Protein 4OY3 (pdb70)

Organism: Helicobacter pylori (strain J99 / ATCC 700824) (NCBI:txid85963)

Foldseek 3Di:
DFAEEEEEADPLLCVLLCVVQPFQWDWDDDPNWTWTWGAGPNYIYIYTHQHFFQVSQLVVLLCCCVVVPGQAYEYFFAWAFLDPVQDALAKEKEQKEFAQCADPCVVPDQGRDDPPDDGIFGADPVLRVLLCVLCVVVVHDYHYYYEYAYGDQAAAPVVSVVCCVRPVGGIYGGHDNNSRVSCVVVVHHYMYMYGYQYNSHNCRVVSCVVCRNVRSNSRSVSVVVSVVVD

InterPro domains:
  IPR000845 Nucleoside phosphorylase domain [PF01048] (3-227)
  IPR010049 MTA/SAH nucleosidase [TIGR01704] (3-229)
  IPR035994 Nucleoside phosphorylase superfamily [G3DSA:3.40.50.1580] (1-230)
  IPR035994 Nucleoside phosphorylase superfamily [SSF53167] (3-229)

Radius of gyration: 16.47 Å; Cα contacts (8 Å, |Δi|>4): 554; chains: 1; bounding box: 35×45×46 Å

B-factor: mean 19.02, std 10.89, range [7.45, 90.19]

Nearest PDB structures (foldseek):
  4p54-assembly1_A  TM=1.004E+00  e=1.344E-53  Helicobacter pylori J99
  4ffs-assembly1_A  TM=1.002E+00  e=1.981E-51  Helicobacter pylori J99
  6dyu-assembly1_A  TM=1.001E+00  e=3.306E-51  Helicobacter pylori
  4bmz-assembly1_A  TM=9.976E-01  e=2.405E-50  Helicobacter pylori 26695
  4bmx-assembly1_B  TM=1.001E+00  e=6.698E-50  Helicobacter pylori 26695

Structure (mmCIF, N/CA/C/O backbone):
data_4OY3
#
_entry.id   4OY3
#
_cell.length_a   80.733
_cell.length_b   80.733
_cell.length_c   67.199
_cell.angle_alpha   90.00
_cell.angle_beta   90.00
_cell.angle_gamma   120.00
#
_symmetry.space_group_name_H-M   'P 32 2 1'
#
loop_
_entity.id
_entity.type
_entity.pdbx_description
1 polymer 'Aminodeoxyfutalosine nucleosidase'
2 non-polymer S-ADENOSYL-L-HOMOCYSTEINE
3 non-polymer 'CHLORIDE ION'
4 water water
#
loop_
_atom_site.group_PDB
_atom_site.id
_atom_site.type_symbol
_atom_site.label_atom_id
_atom_site.label_alt_id
_atom_site.label_comp_id
_atom_site.label_asym_id
_atom_site.label_entity_id
_atom_site.label_seq_id
_atom_site.pdbx_PDB_ins_code
_atom_site.Cartn_x
_atom_site.Cartn_y
_atom_site.Cartn_z
_atom_site.occupancy
_atom_site.B_iso_or_equiv
_atom_site.auth_seq_id
_atom_site.auth_comp_id
_atom_site.auth_asym_id
_atom_site.auth_atom_id
_atom_site.pdbx_PDB_model_num
ATOM 1 N N . GLY A 1 2 ? 42.187 54.721 2.491 1.00 38.79 1 GLY A N 1
ATOM 2 C CA . GLY A 1 2 ? 42.097 53.289 2.720 1.00 38.97 1 GLY A CA 1
ATOM 3 C C . GLY A 1 2 ? 42.654 52.890 4.073 1.00 37.87 1 GLY A C 1
ATOM 4 O O . GLY A 1 2 ? 43.035 53.742 4.873 1.00 37.70 1 GLY A O 1
ATOM 5 N N . GLN A 1 3 ? 42.705 51.590 4.335 1.00 38.29 2 GLN A N 1
ATOM 6 C CA . GLN A 1 3 ? 43.186 51.104 5.623 1.00 37.23 2 GLN A CA 1
ATOM 7 C C . GLN A 1 3 ? 44.716 51.163 5.730 1.00 32.57 2 GLN A C 1
ATOM 8 O O . GLN A 1 3 ? 45.417 50.770 4.799 1.00 35.78 2 GLN A O 1
ATOM 14 N N . LYS A 1 4 ? 45.201 51.670 6.869 1.00 25.97 3 LYS A N 1
ATOM 15 C CA . LYS A 1 4 ? 46.623 51.787 7.205 1.00 21.25 3 LYS A CA 1
ATOM 16 C C . LYS A 1 4 ? 47.268 50.440 7.319 1.00 17.45 3 LYS A C 1
ATOM 17 O O . LYS A 1 4 ? 46.740 49.563 7.989 1.00 17.40 3 LYS A O 1
ATOM 23 N N . ILE A 1 5 ? 48.397 50.277 6.646 1.00 15.46 4 ILE A N 1
ATOM 24 C CA . ILE A 1 5 ? 49.051 48.978 6.540 1.00 14.21 4 ILE A CA 1
ATOM 25 C C . ILE A 1 5 ? 50.438 49.037 7.175 1.00 13.10 4 ILE A C 1
ATOM 26 O O . ILE A 1 5 ? 51.243 49.914 6.830 1.00 13.81 4 ILE A O 1
ATOM 31 N N . GLY A 1 6 ? 50.707 48.120 8.102 1.00 12.43 5 GLY A N 1
ATOM 32 C CA . GLY A 1 6 ? 52.048 47.916 8.604 1.00 12.11 5 GLY A CA 1
ATOM 33 C C . GLY A 1 6 ? 52.751 46.865 7.772 1.00 11.23 5 GLY A C 1
ATOM 34 O O . GLY A 1 6 ? 52.169 45.825 7.443 1.00 12.49 5 GLY A O 1
ATOM 35 N N . ILE A 1 7 ? 53.996 47.147 7.424 1.00 10.69 6 ILE A N 1
ATOM 36 C CA . ILE A 1 7 ? 54.820 46.255 6.635 1.00 10.43 6 ILE A CA 1
ATOM 37 C C . ILE A 1 7 ? 56.098 46.018 7.411 1.00 9.91 6 ILE A C 1
ATOM 38 O O . ILE A 1 7 ? 56.825 46.966 7.741 1.00 11.35 6 ILE A O 1
ATOM 43 N N . LEU A 1 8 ? 56.371 44.752 7.691 1.00 9.51 7 LEU A N 1
ATOM 44 C CA A LEU A 1 8 ? 57.502 44.368 8.533 0.64 9.70 7 LEU A CA 1
ATOM 45 C CA B LEU A 1 8 ? 57.479 44.388 8.537 0.36 9.76 7 LEU A CA 1
ATOM 46 C C . LEU A 1 8 ? 58.436 43.424 7.841 1.00 9.51 7 LEU A C 1
ATOM 47 O O . LEU A 1 8 ? 58.000 42.514 7.144 1.00 11.14 7 LEU A O 1
ATOM 56 N N . GLY A 1 9 ? 59.725 43.618 8.079 1.00 9.22 8 GLY A N 1
ATOM 57 C CA . GLY A 1 9 ? 60.729 42.596 7.859 1.00 10.15 8 GLY A CA 1
ATOM 58 C C . GLY A 1 9 ? 61.500 42.415 9.168 1.00 9.18 8 GLY A C 1
ATOM 59 O O . GLY A 1 9 ? 61.261 43.155 10.128 1.00 10.00 8 GLY A O 1
ATOM 60 N N . ALA A 1 10 ? 62.416 41.461 9.212 1.00 9.25 9 ALA A N 1
ATOM 61 C CA . ALA A 1 10 ? 63.239 41.255 10.414 1.00 9.53 9 ALA A CA 1
ATOM 62 C C . ALA A 1 10 ? 64.553 42.021 10.326 1.00 9.04 9 ALA A C 1
ATOM 63 O O . ALA A 1 10 ? 65.050 42.493 11.339 1.00 10.62 9 ALA A O 1
ATOM 65 N N . MET A 1 11 ? 65.145 42.092 9.133 1.00 10.33 10 MET A N 1
ATOM 66 C CA . MET A 1 11 ? 66.475 42.651 8.929 1.00 10.42 10 MET A CA 1
ATOM 67 C C . MET A 1 11 ? 66.386 43.832 7.986 1.00 10.56 10 MET A C 1
ATOM 68 O O . MET A 1 11 ? 65.487 43.878 7.130 1.00 10.94 10 MET A O 1
ATOM 73 N N . ARG A 1 12 ? 67.350 44.735 8.063 1.00 10.78 11 ARG A N 1
ATOM 74 C CA . ARG A 1 12 ? 67.304 45.896 7.175 1.00 12.22 11 ARG A CA 1
ATOM 75 C C . ARG A 1 12 ? 67.227 45.471 5.705 1.00 11.93 11 ARG A C 1
ATOM 76 O O . ARG A 1 12 ? 66.493 46.088 4.907 1.00 12.41 11 ARG A O 1
ATOM 84 N N . GLU A 1 13 ? 67.975 44.427 5.340 1.00 12.17 12 GLU A N 1
ATOM 85 C CA . GLU A 1 13 ? 68.010 43.998 3.941 1.00 13.05 12 GLU A CA 1
ATOM 86 C C . GLU A 1 13 ? 66.641 43.544 3.429 1.00 12.03 12 GLU A C 1
ATOM 87 O O . GLU A 1 13 ? 66.424 43.513 2.216 1.00 13.13 12 GLU A O 1
ATOM 93 N N . GLU A 1 14 ? 65.727 43.166 4.325 1.00 11.17 13 GLU A N 1
ATOM 94 C CA . GLU A 1 14 ? 64.395 42.771 3.906 1.00 11.46 13 GLU A CA 1
ATOM 95 C C . GLU A 1 14 ? 63.497 43.959 3.644 1.00 11.55 13 GLU A C 1
ATOM 96 O O . GLU A 1 14 ? 62.527 43.824 2.874 1.00 12.59 13 GLU A O 1
ATOM 102 N N . ILE A 1 15 ? 63.780 45.131 4.228 1.00 11.55 14 ILE A N 1
ATOM 103 C CA . ILE A 1 15 ? 62.912 46.267 3.978 1.00 11.67 14 ILE A CA 1
ATOM 104 C C . ILE A 1 15 ? 63.498 47.281 3.011 1.00 12.12 14 ILE A C 1
ATOM 105 O O . ILE A 1 15 ? 62.718 48.053 2.432 1.00 13.71 14 ILE A O 1
ATOM 110 N N . THR A 1 16 ? 64.816 47.297 2.797 1.00 13.09 15 THR A N 1
ATOM 111 C CA . THR A 1 16 ? 65.364 48.215 1.791 1.00 14.27 15 THR A CA 1
ATOM 112 C C . THR A 1 16 ? 64.639 48.070 0.428 1.00 14.17 15 THR A C 1
ATOM 113 O O . THR A 1 16 ? 64.212 49.078 -0.140 1.00 14.63 15 THR A O 1
ATOM 117 N N . PRO A 1 17 ? 64.421 46.832 -0.072 1.00 13.38 16 PRO A N 1
ATOM 118 C CA . PRO A 1 17 ? 63.709 46.747 -1.353 1.00 14.49 16 PRO A CA 1
ATOM 119 C C . PRO A 1 17 ? 62.266 47.204 -1.253 1.00 14.14 16 PRO A C 1
ATOM 120 O O . PRO A 1 17 ? 61.728 47.680 -2.246 1.00 16.06 16 PRO A O 1
ATOM 124 N N . ILE A 1 18 ? 61.644 47.041 -0.093 1.00 13.27 17 ILE A N 1
ATOM 125 C CA . ILE A 1 18 ? 60.264 47.506 0.083 1.00 13.98 17 ILE A CA 1
ATOM 126 C C . ILE A 1 18 ? 60.181 49.024 -0.060 1.00 13.60 17 ILE A C 1
ATOM 127 O O . ILE A 1 18 ? 59.338 49.536 -0.797 1.00 14.37 17 ILE A O 1
ATOM 132 N N . LEU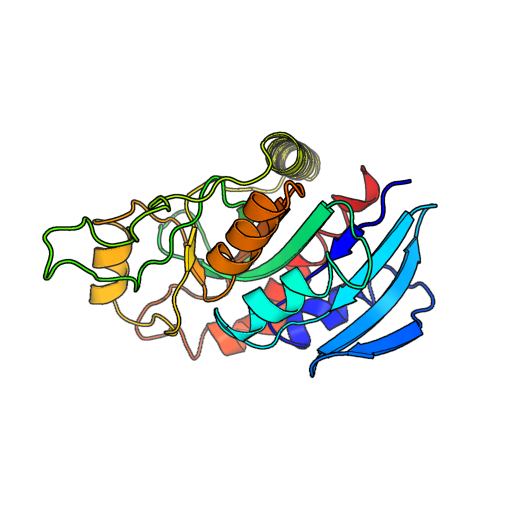 A 1 19 ? 61.062 49.735 0.630 1.00 13.96 18 LEU A N 1
ATOM 133 C CA . LEU A 1 19 ? 61.056 51.178 0.575 1.00 14.34 18 LEU A CA 1
ATOM 134 C C . LEU A 1 19 ? 61.289 51.628 -0.863 1.00 14.80 18 LEU A C 1
ATOM 135 O O . LEU A 1 19 ? 60.639 52.560 -1.360 1.00 16.26 18 LEU A O 1
ATOM 140 N N A GLU A 1 20 ? 62.209 50.959 -1.542 0.62 14.64 19 GLU A N 1
ATOM 141 N N B GLU A 1 20 ? 62.212 50.962 -1.544 0.38 15.21 19 GLU A N 1
ATOM 142 C CA A GLU A 1 20 ? 62.515 51.317 -2.923 0.62 16.25 19 GLU A CA 1
ATOM 143 C CA B GLU A 1 20 ? 62.521 51.320 -2.924 0.38 16.86 19 GLU A CA 1
ATOM 144 C C A GLU A 1 20 ? 61.338 51.048 -3.854 0.62 15.44 19 GLU A C 1
ATOM 145 C C B GLU A 1 20 ? 61.349 51.047 -3.862 0.38 15.91 19 GLU A C 1
ATOM 146 O O A GLU A 1 20 ? 61.010 51.870 -4.713 0.62 17.31 19 GLU A O 1
ATOM 147 O O B GLU A 1 20 ? 61.042 51.862 -4.734 0.38 17.35 19 GLU A O 1
ATOM 158 N N . LEU A 1 21 ? 60.704 49.897 -3.705 1.00 14.52 20 LEU A N 1
ATOM 159 C CA . LEU A 1 21 ? 59.609 49.545 -4.591 1.00 15.24 20 LEU A CA 1
ATOM 160 C C . LEU A 1 21 ? 58.403 50.472 -4.460 1.00 15.59 20 LEU A C 1
ATOM 161 O O . LEU A 1 21 ? 57.771 50.801 -5.462 1.00 17.40 20 LEU A O 1
ATOM 166 N N . PHE A 1 22 ? 58.088 50.903 -3.238 1.00 15.52 21 PHE A N 1
ATOM 167 C CA . PHE A 1 22 ? 56.955 51.796 -3.085 1.00 17.39 21 PHE A CA 1
ATOM 168 C C . PHE A 1 22 ? 57.313 53.176 -3.626 1.00 20.33 21 PHE A C 1
ATOM 169 O O . PHE A 1 22 ? 56.453 53.849 -4.183 1.00 21.97 21 PHE A O 1
ATOM 177 N N . GLY A 1 23 ? 58.571 53.594 -3.457 1.00 21.18 22 GLY A N 1
ATOM 178 C CA . GLY A 1 23 ? 59.097 54.789 -4.095 1.00 24.48 22 GLY A CA 1
ATOM 179 C C . GLY A 1 23 ? 58.563 56.128 -3.632 1.00 25.74 22 GLY A C 1
ATOM 180 O O . GLY A 1 23 ? 58.831 57.156 -4.261 1.00 28.92 22 GLY A O 1
ATOM 181 N N . VAL A 1 24 ? 57.807 56.136 -2.546 1.00 21.89 23 VAL A N 1
ATOM 182 C CA . VAL A 1 24 ? 57.248 57.368 -2.024 1.00 21.64 23 VAL A CA 1
ATOM 183 C C . VAL A 1 24 ? 58.150 57.996 -0.970 1.00 21.89 23 VAL A C 1
ATOM 184 O O . VAL A 1 24 ? 59.128 57.391 -0.523 1.00 22.84 23 VAL A O 1
ATOM 188 N N . ASP A 1 25 ? 57.837 59.223 -0.577 1.00 22.77 24 ASP A N 1
ATOM 189 C CA A ASP A 1 25 ? 58.541 59.874 0.514 0.51 25.01 24 ASP A CA 1
ATOM 190 C CA B ASP A 1 25 ? 58.571 59.847 0.512 0.49 25.17 24 ASP A CA 1
ATOM 191 C C . ASP A 1 25 ? 58.210 59.188 1.828 1.00 23.76 24 ASP A C 1
ATOM 192 O O . ASP A 1 25 ? 57.040 58.968 2.130 1.00 26.20 24 ASP A O 1
ATOM 201 N N . PHE A 1 26 ? 59.230 58.858 2.603 1.00 20.51 25 PHE A N 1
ATOM 202 C CA . PHE A 1 26 ? 59.017 58.284 3.914 1.00 18.16 25 PHE A CA 1
ATOM 203 C C . PHE A 1 26 ? 59.553 59.216 4.994 1.00 18.88 25 PHE A C 1
ATOM 204 O O . PHE A 1 26 ? 60.669 59.742 4.892 1.00 21.32 25 PHE A O 1
ATOM 212 N N . GLU A 1 27 ? 58.747 59.425 6.029 1.00 16.84 26 GLU A N 1
ATOM 213 C CA . GLU A 1 27 ? 59.192 60.069 7.254 1.00 17.80 26 GLU A CA 1
ATOM 214 C C . GLU A 1 27 ? 59.704 59.005 8.227 1.00 16.55 26 GLU A C 1
ATOM 215 O O . GLU A 1 27 ? 59.011 58.028 8.510 1.00 16.47 26 GLU A O 1
ATOM 221 N N . GLU A 1 28 ? 60.911 59.203 8.736 1.00 16.76 27 GLU A N 1
ATOM 222 C CA . GLU A 1 28 ? 61.500 58.265 9.686 1.00 17.43 27 GLU A CA 1
ATOM 223 C C . GLU A 1 28 ? 61.145 58.673 11.105 1.00 17.38 27 GLU A C 1
ATOM 224 O O . GLU A 1 28 ? 61.402 59.811 11.521 1.00 20.00 27 GLU A O 1
ATOM 230 N N . ILE A 1 29 ? 60.551 57.744 11.845 1.00 16.23 28 ILE A N 1
ATOM 231 C CA . ILE A 1 29 ? 60.072 57.985 13.198 1.00 16.04 28 ILE A CA 1
ATOM 232 C C . ILE A 1 29 ? 60.639 56.935 14.143 1.00 15.07 28 ILE A C 1
ATOM 233 O O . ILE A 1 29 ? 60.330 55.759 14.010 1.00 15.86 28 ILE A O 1
ATOM 238 N N . PRO A 1 30 ? 61.494 57.345 15.083 1.00 15.83 29 PRO A N 1
ATOM 239 C CA . PRO A 1 30 ? 62.080 56.375 16.016 1.00 15.37 29 PRO A CA 1
ATOM 240 C C . PRO A 1 30 ? 61.143 56.070 17.169 1.00 15.02 29 PRO A C 1
ATOM 241 O O . PRO A 1 30 ? 60.505 56.970 17.706 1.00 16.92 29 PRO A O 1
ATOM 245 N N . LEU A 1 31 ? 61.067 54.803 17.562 1.00 13.65 30 LEU A N 1
ATOM 246 C CA . LEU A 1 31 ? 60.291 54.420 18.735 1.00 13.80 30 LEU A CA 1
ATOM 247 C C . LEU A 1 31 ? 60.742 53.046 19.197 1.00 12.91 30 LEU A C 1
ATOM 248 O O . LEU A 1 31 ? 60.772 52.113 18.391 1.00 11.60 30 LEU A O 1
ATOM 253 N N . GLY A 1 32 ? 61.084 52.901 20.478 1.00 12.70 31 GLY A N 1
ATOM 254 C CA . GLY A 1 32 ? 61.347 51.586 21.054 1.00 12.54 31 GLY A CA 1
ATOM 255 C C . GLY A 1 32 ? 62.504 50.856 20.429 1.00 12.79 31 GLY A C 1
ATOM 256 O O . GLY A 1 32 ? 62.494 49.622 20.411 1.00 12.84 31 GLY A O 1
ATOM 257 N N . GLY A 1 33 ? 63.495 51.595 19.926 1.00 12.54 32 GLY A N 1
ATOM 258 C CA . GLY A 1 33 ? 64.630 50.943 19.304 1.00 14.06 32 GLY A CA 1
ATOM 259 C C . GLY A 1 33 ? 64.458 50.599 17.840 1.00 11.93 32 GLY A C 1
ATOM 260 O O . GLY A 1 33 ? 65.377 50.021 17.251 1.00 13.21 32 GLY A O 1
ATOM 261 N N . ASN A 1 34 ? 63.307 50.932 17.264 1.00 11.68 33 ASN A N 1
ATOM 262 C CA . ASN A 1 34 ? 63.042 50.723 15.853 1.00 11.36 33 ASN A CA 1
ATOM 263 C C . ASN A 1 34 ? 62.935 52.061 15.143 1.00 11.97 33 ASN A C 1
ATOM 264 O O . ASN A 1 34 ? 62.673 53.092 15.769 1.00 14.05 33 ASN A O 1
ATOM 269 N N . VAL A 1 35 ? 63.080 52.028 13.829 1.00 12.14 34 VAL A N 1
ATOM 270 C CA . VAL A 1 35 ? 62.822 53.191 12.983 1.00 13.41 34 VAL A CA 1
ATOM 271 C C . VAL A 1 35 ? 61.648 52.826 12.067 1.00 12.23 34 VAL A C 1
ATOM 272 O O . VAL A 1 35 ? 61.692 51.837 11.333 1.00 13.35 34 VAL A O 1
ATOM 276 N N . PHE A 1 36 ? 60.575 53.585 12.193 1.00 12.42 35 PHE A N 1
ATOM 277 C CA . PHE A 1 36 ? 59.390 53.386 11.377 1.00 12.83 35 PHE A CA 1
ATOM 278 C C . PHE A 1 36 ? 59.385 54.381 10.222 1.00 13.44 35 PHE A C 1
ATOM 279 O O . PHE A 1 36 ? 59.614 55.575 10.410 1.00 16.06 35 PHE A O 1
ATOM 287 N N . HIS A 1 37 ? 59.104 53.879 9.033 1.00 12.64 36 HIS A N 1
ATOM 288 C CA . HIS A 1 37 ? 59.069 54.691 7.825 1.00 13.70 36 HIS A CA 1
ATOM 289 C C . HIS A 1 37 ? 57.621 54.884 7.441 1.00 13.27 36 HIS A C 1
ATOM 290 O O . HIS A 1 37 ? 56.952 53.920 7.070 1.00 14.32 36 HIS A O 1
ATOM 297 N N . LYS A 1 38 ? 57.151 56.123 7.533 1.00 13.68 37 LYS A N 1
ATOM 298 C CA . LYS A 1 38 ? 55.746 56.431 7.329 1.00 15.65 37 LYS A CA 1
ATOM 299 C C . LYS A 1 38 ? 55.562 57.138 5.993 1.00 15.71 37 LYS A C 1
ATOM 300 O O . LYS A 1 38 ? 56.204 58.161 5.722 1.00 17.02 37 LYS A O 1
ATOM 306 N N . GLY A 1 39 ? 54.691 56.597 5.143 1.00 17.46 38 GLY A N 1
ATOM 307 C CA . GLY A 1 39 ? 54.450 57.189 3.841 1.00 18.94 38 GLY A CA 1
ATOM 308 C C . GLY A 1 39 ? 53.016 56.992 3.425 1.00 19.05 38 GLY A C 1
ATOM 309 O O . GLY A 1 39 ? 52.217 56.358 4.128 1.00 19.38 38 GLY A O 1
ATOM 310 N N . VAL A 1 40 ? 52.704 57.516 2.248 1.00 18.94 39 VAL A N 1
ATOM 311 C CA . VAL A 1 40 ? 51.383 57.375 1.668 1.00 20.43 39 VAL A CA 1
ATOM 312 C C . VAL A 1 40 ? 51.547 56.778 0.286 1.00 20.48 39 VAL A C 1
ATOM 313 O O . VAL A 1 40 ? 52.351 57.247 -0.516 1.00 22.36 39 VAL A O 1
ATOM 317 N N . TYR A 1 41 ? 50.778 55.733 0.023 1.00 19.85 40 TYR A N 1
ATOM 318 C CA . TYR A 1 41 ? 50.853 55.023 -1.232 1.00 21.31 40 TYR A CA 1
ATOM 319 C C . TYR A 1 41 ? 49.459 54.637 -1.688 1.00 23.54 40 TYR A C 1
ATOM 320 O O . TYR A 1 41 ? 48.750 53.940 -0.981 1.00 24.16 40 TYR A O 1
ATOM 329 N N . HIS A 1 42 ? 49.073 55.092 -2.873 1.00 27.33 41 HIS A N 1
ATOM 330 C CA . HIS A 1 42 ? 47.737 54.799 -3.409 1.00 31.76 41 HIS A CA 1
ATOM 331 C C . HIS A 1 42 ? 46.630 54.992 -2.362 1.00 33.97 41 HIS A C 1
ATOM 332 O O . HIS A 1 42 ? 45.826 54.077 -2.134 1.00 34.22 41 HIS A O 1
ATOM 339 N N . ASN A 1 43 ? 46.620 56.149 -1.704 1.00 33.19 42 ASN A N 1
ATOM 340 C CA . ASN A 1 43 ? 45.560 56.491 -0.748 1.00 35.58 42 ASN A CA 1
ATOM 341 C C . ASN A 1 43 ? 45.558 55.635 0.516 1.00 32.68 42 ASN A C 1
ATOM 342 O O . ASN A 1 43 ? 44.570 55.618 1.248 1.00 32.94 42 ASN A O 1
ATOM 347 N N . LYS A 1 44 ? 46.663 54.930 0.761 1.00 26.67 43 LYS A N 1
ATOM 348 C CA . LYS A 1 44 ? 46.865 54.185 1.996 1.00 24.45 43 LYS A CA 1
ATOM 349 C C . LYS A 1 44 ? 48.082 54.709 2.736 1.00 21.27 43 LYS A C 1
ATOM 350 O O . LYS A 1 44 ? 49.099 55.011 2.136 1.00 23.73 43 LYS A O 1
ATOM 356 N N . GLU A 1 45 ? 47.974 54.803 4.048 1.00 19.87 44 GLU A N 1
ATOM 357 C CA . GLU A 1 45 ? 49.148 55.069 4.850 1.00 18.83 44 GLU A CA 1
ATOM 358 C C . GLU A 1 45 ? 49.885 53.755 5.021 1.00 17.70 44 GLU A C 1
ATOM 359 O O . GLU A 1 45 ? 49.261 52.740 5.361 1.00 19.40 44 GLU A O 1
ATOM 365 N N . ILE A 1 46 ? 51.189 53.763 4.762 1.00 15.35 45 ILE A N 1
ATOM 366 C CA . ILE A 1 46 ? 52.008 52.579 4.983 1.00 15.05 45 ILE A CA 1
ATOM 367 C C . ILE A 1 46 ? 53.090 52.900 6.002 1.00 14.35 45 ILE A C 1
ATOM 368 O O . ILE A 1 46 ? 53.691 53.986 5.992 1.00 16.19 45 ILE A O 1
ATOM 373 N N . ILE A 1 47 ? 53.284 51.963 6.924 1.00 12.86 46 ILE A N 1
ATOM 374 C CA . ILE A 1 47 ? 54.291 52.095 7.957 1.00 12.97 46 ILE A CA 1
ATOM 375 C C . ILE A 1 47 ? 55.220 50.904 7.827 1.00 11.92 46 ILE A C 1
ATOM 376 O O . ILE A 1 47 ? 54.776 49.772 8.001 1.00 13.22 46 ILE A O 1
ATOM 381 N N . VAL A 1 48 ? 56.493 51.154 7.501 1.00 11.59 47 VAL A N 1
ATOM 382 C CA . VAL A 1 48 ? 57.460 50.091 7.224 1.00 10.97 47 VAL A CA 1
ATOM 383 C C . VAL A 1 48 ? 58.562 50.079 8.274 1.00 10.85 47 VAL A C 1
ATOM 384 O O . VAL A 1 48 ? 59.087 51.139 8.635 1.00 11.67 47 VAL A O 1
ATOM 388 N N . ALA A 1 49 ? 58.918 48.898 8.785 1.00 10.68 48 ALA A N 1
ATOM 389 C CA . ALA A 1 49 ? 60.062 48.811 9.698 1.00 10.43 48 ALA A CA 1
ATOM 390 C C . ALA A 1 49 ? 60.689 47.441 9.581 1.00 9.46 48 ALA A C 1
ATOM 391 O O . ALA A 1 49 ? 59.997 46.465 9.231 1.00 10.71 48 ALA A O 1
ATOM 393 N N . TYR A 1 50 ? 61.966 47.325 9.956 1.00 9.64 49 TYR A N 1
ATOM 394 C CA . TYR A 1 50 ? 62.511 46.007 10.280 1.00 9.66 49 TYR A CA 1
ATOM 395 C C . TYR A 1 50 ? 62.593 45.893 11.786 1.00 8.75 49 TYR A C 1
ATOM 396 O O . TYR A 1 50 ? 62.927 46.842 12.487 1.00 10.51 49 TYR A O 1
ATOM 405 N N . SER A 1 51 ? 62.241 44.723 12.312 1.00 9.17 50 SER A N 1
ATOM 406 C CA . SER A 1 51 ? 62.133 44.576 13.757 1.00 9.25 50 SER A CA 1
ATOM 407 C C . SER A 1 51 ? 63.450 44.340 14.485 1.00 9.13 50 SER A C 1
ATOM 408 O O . SER A 1 51 ? 63.533 44.620 15.689 1.00 10.24 50 SER A O 1
ATOM 411 N N . LYS A 1 52 ? 64.426 43.796 13.752 1.00 9.10 51 LYS A N 1
ATOM 412 C CA . LYS A 1 52 ? 65.603 43.072 14.257 1.00 9.13 51 LYS A CA 1
ATOM 413 C C . LYS A 1 52 ? 65.169 41.621 14.532 1.00 9.21 51 LYS A C 1
ATOM 414 O O . LYS A 1 52 ? 63.982 41.291 14.599 1.00 8.84 51 LYS A O 1
ATOM 420 N N . ILE A 1 53 ? 66.136 40.725 14.615 1.00 9.21 52 ILE A N 1
ATOM 421 C CA . ILE A 1 53 ? 65.889 39.300 14.508 1.00 8.75 52 ILE A CA 1
ATOM 422 C C . ILE A 1 53 ? 65.275 38.707 15.775 1.00 8.15 52 ILE A C 1
ATOM 423 O O . ILE A 1 53 ? 65.641 39.085 16.904 1.00 8.45 52 ILE A O 1
ATOM 428 N N . GLY A 1 54 ? 64.376 37.752 15.584 1.00 8.62 53 GLY A N 1
ATOM 429 C CA . GLY A 1 54 ? 63.924 36.921 16.673 1.00 8.57 53 GLY A CA 1
ATOM 430 C C . GLY A 1 54 ? 62.619 37.325 17.305 1.00 8.06 53 GLY A C 1
ATOM 431 O O . GLY A 1 54 ? 61.978 38.323 16.920 1.00 8.74 53 GLY A O 1
ATOM 432 N N . LYS A 1 55 ? 62.186 36.521 18.275 1.00 8.06 54 LYS A N 1
ATOM 433 C CA A LYS A 1 55 ? 60.819 36.617 18.770 0.77 7.45 54 LYS A CA 1
ATOM 434 C CA B LYS A 1 55 ? 60.800 36.673 18.673 0.23 8.78 54 LYS A CA 1
ATOM 435 C C . LYS A 1 55 ? 60.568 37.861 19.598 1.00 7.74 54 LYS A C 1
ATOM 436 O O . LYS A 1 55 ? 59.512 38.480 19.489 1.00 8.37 54 LYS A O 1
ATOM 447 N N . VAL A 1 56 ? 61.494 38.207 20.495 1.00 8.00 55 VAL A N 1
ATOM 448 C CA . VAL A 1 56 ? 61.264 39.386 21.352 1.00 7.89 55 V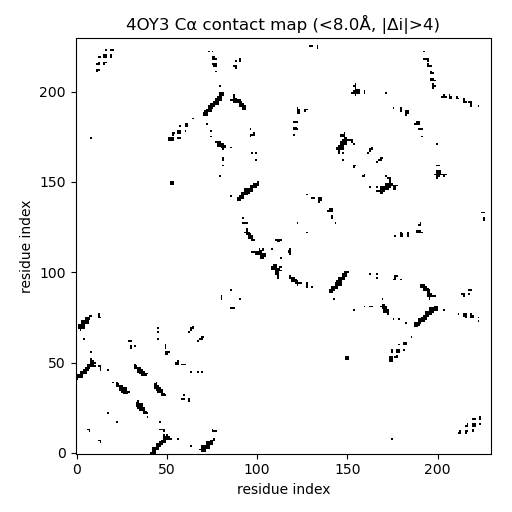AL A CA 1
ATOM 449 C C . VAL A 1 56 ? 61.262 40.666 20.491 1.00 7.89 55 VAL A C 1
ATOM 450 O O . VAL A 1 56 ? 60.357 41.488 20.604 1.00 8.44 55 VAL A O 1
ATOM 454 N N . HIS A 1 57 ? 62.263 40.808 19.626 1.00 7.83 56 HIS A N 1
ATOM 455 C CA . HIS A 1 57 ? 62.316 41.984 18.755 1.00 7.85 56 HIS A CA 1
ATOM 456 C C . HIS A 1 57 ? 61.006 42.109 17.961 1.00 7.84 56 HIS A C 1
ATOM 457 O O . HIS A 1 57 ? 60.428 43.194 17.900 1.00 8.14 56 HIS A O 1
ATOM 464 N N . SER A 1 58 ? 60.592 41.022 17.303 1.00 7.87 57 SER A N 1
ATOM 465 C CA . SER A 1 58 ? 59.439 41.147 16.405 1.00 8.02 57 SER A CA 1
ATOM 466 C C . SER A 1 58 ? 58.121 41.325 17.178 1.00 7.87 57 SER A C 1
ATOM 467 O O . SER A 1 58 ? 57.233 42.016 16.700 1.00 8.31 57 SER A O 1
ATOM 470 N N . THR A 1 59 ? 58.024 40.749 18.381 1.00 7.69 58 THR A N 1
ATOM 471 C CA . THR A 1 59 ? 56.844 40.984 19.196 1.00 7.85 58 THR A CA 1
ATOM 472 C C . THR A 1 59 ? 56.743 42.475 19.553 1.00 7.85 58 THR A C 1
ATOM 473 O O . THR A 1 59 ? 55.663 43.083 19.471 1.00 8.48 58 THR A O 1
ATOM 477 N N . LEU A 1 60 ? 57.870 43.045 20.007 1.00 8.27 59 LEU A N 1
ATOM 478 C CA . LEU A 1 60 ? 57.897 44.446 20.387 1.00 8.67 59 LEU A CA 1
ATOM 479 C C . LEU A 1 60 ? 57.463 45.318 19.204 1.00 8.23 59 LEU A C 1
ATOM 480 O O . LEU A 1 60 ? 56.572 46.155 19.319 1.00 9.60 59 LEU A O 1
ATOM 485 N N . THR A 1 61 ? 58.103 45.113 18.048 1.00 8.79 60 THR A N 1
ATOM 486 C CA . THR A 1 61 ? 57.839 46.007 16.925 1.00 9.22 60 THR A CA 1
ATOM 487 C C . THR A 1 61 ? 56.395 45.906 16.451 1.00 8.86 60 THR A C 1
ATOM 488 O O . THR A 1 61 ? 55.782 46.909 16.071 1.00 9.82 60 THR A O 1
ATOM 492 N N . THR A 1 62 ? 55.856 44.681 16.435 1.00 8.66 61 THR A N 1
ATOM 493 C CA . THR A 1 62 ? 54.478 44.504 15.976 1.00 8.96 61 THR A CA 1
ATOM 494 C C . THR A 1 62 ? 53.521 45.203 16.922 1.00 8.61 61 THR A C 1
ATOM 495 O O . THR A 1 62 ? 52.551 45.858 16.499 1.00 10.16 61 THR A O 1
ATOM 499 N N . THR A 1 63 ? 53.775 45.064 18.215 1.00 8.67 62 THR A N 1
ATOM 500 C CA . THR A 1 63 ? 52.949 45.713 19.238 1.00 9.80 62 THR A CA 1
ATOM 501 C C . THR A 1 63 ? 53.022 47.242 19.065 1.00 9.59 62 THR A C 1
ATOM 502 O O . THR A 1 63 ? 52.000 47.929 19.136 1.00 10.61 62 THR A O 1
ATOM 506 N N . SER A 1 64 ? 54.225 47.776 18.836 1.00 10.63 63 SER A N 1
ATOM 507 C CA . SER A 1 64 ? 54.355 49.210 18.552 1.00 11.51 63 SER A CA 1
ATOM 508 C C . SER A 1 64 ? 53.577 49.637 17.318 1.00 11.53 63 SER A C 1
ATOM 509 O O . SER A 1 64 ? 52.918 50.684 17.317 1.00 12.58 63 SER A O 1
ATOM 512 N N . MET A 1 65 ? 53.664 48.861 16.242 1.00 11.49 64 MET A N 1
ATOM 513 C CA A MET A 1 65 ? 52.915 49.209 15.031 0.70 12.02 64 MET A CA 1
ATOM 514 C CA B MET A 1 65 ? 52.930 49.146 15.026 0.30 13.95 64 MET A CA 1
ATOM 515 C C . MET A 1 65 ? 51.444 49.352 15.324 1.00 12.85 64 MET A C 1
ATOM 516 O O . MET A 1 65 ? 50.781 50.282 14.824 1.00 14.55 64 MET A O 1
ATOM 525 N N . ILE A 1 66 ? 50.908 48.427 16.094 1.00 11.62 65 ILE A N 1
ATOM 526 C CA . ILE A 1 66 ? 49.485 48.423 16.383 1.00 12.27 65 ILE A CA 1
ATOM 527 C C . ILE A 1 66 ? 49.131 49.534 17.379 1.00 12.73 65 ILE A C 1
ATOM 528 O O . ILE A 1 66 ? 48.208 50.321 17.118 1.00 15.15 65 ILE A O 1
ATOM 533 N N . LEU A 1 67 ? 49.844 49.620 18.498 1.00 12.32 66 LEU A N 1
ATOM 534 C CA . LEU A 1 67 ? 49.450 50.576 19.539 1.00 12.72 66 LEU A CA 1
ATOM 535 C C . LEU A 1 67 ? 49.852 52.001 19.241 1.00 14.12 66 LEU A C 1
ATOM 536 O O . LEU A 1 67 ? 49.093 52.925 19.538 1.00 17.78 66 LEU A O 1
ATOM 541 N N . ALA A 1 68 ? 51.035 52.200 18.668 1.00 13.72 67 ALA A N 1
ATOM 542 C CA . ALA A 1 68 ? 51.520 53.561 18.471 1.00 15.05 67 ALA A CA 1
ATOM 543 C C . ALA A 1 68 ? 51.159 54.114 17.103 1.00 15.50 67 ALA A C 1
ATOM 544 O O . ALA A 1 68 ? 50.967 55.311 16.971 1.00 18.98 67 ALA A O 1
ATOM 546 N N . PHE A 1 69 ? 51.022 53.264 16.093 1.00 15.64 68 PHE A N 1
ATOM 547 C CA . PHE A 1 69 ? 50.765 53.756 14.746 1.00 16.90 68 PHE A CA 1
ATOM 548 C C . PHE A 1 69 ? 49.359 53.405 14.260 1.00 16.92 68 PHE A C 1
ATOM 549 O O . PHE A 1 69 ? 48.919 53.913 13.244 1.00 19.95 68 PHE A O 1
ATOM 557 N N . GLY A 1 70 ? 48.626 52.574 14.989 1.00 16.15 69 GLY A N 1
ATOM 558 C CA . GLY A 1 70 ? 47.257 52.256 14.625 1.00 17.45 69 GLY A CA 1
ATOM 559 C C . GLY A 1 70 ? 47.104 51.503 13.308 1.00 16.27 69 GLY A C 1
ATOM 560 O O . GLY A 1 70 ? 46.080 51.659 12.620 1.00 16.46 69 GLY A O 1
ATOM 561 N N . VAL A 1 71 ? 48.062 50.649 12.959 1.00 15.05 70 VAL A N 1
ATOM 562 C CA . VAL A 1 71 ? 47.891 49.920 11.704 1.00 15.03 70 VAL A CA 1
ATOM 563 C C . VAL A 1 71 ? 46.700 48.980 11.777 1.00 15.46 70 VAL A C 1
ATOM 564 O O . VAL A 1 71 ? 46.353 48.462 12.836 1.00 16.22 70 VAL A O 1
ATOM 568 N N . GLN A 1 72 ? 46.075 48.772 10.624 1.00 15.28 71 GLN A N 1
ATOM 569 C CA . GLN A 1 72 ? 44.862 47.984 10.518 1.00 16.03 71 GLN A CA 1
ATOM 570 C C . GLN A 1 72 ? 45.077 46.597 9.932 1.00 14.46 71 GLN A C 1
ATOM 571 O O . GLN A 1 72 ? 44.185 45.756 9.951 1.00 16.26 71 GLN A O 1
ATOM 577 N N . LYS A 1 73 ? 46.269 46.370 9.399 1.00 13.17 72 LYS A N 1
ATOM 578 C CA . LYS A 1 73 ? 46.686 45.046 8.951 1.00 13.67 72 LYS A CA 1
ATOM 579 C C . LYS A 1 73 ? 48.204 45.045 8.975 1.00 11.62 72 LYS A C 1
ATOM 580 O O . LYS A 1 73 ? 48.803 46.111 8.903 1.00 12.62 72 LYS A O 1
ATOM 586 N N . VAL A 1 74 ? 48.798 43.862 9.086 1.00 11.49 73 VAL A N 1
ATOM 587 C CA . VAL A 1 74 ? 50.240 43.723 9.088 1.00 11.11 73 VAL A CA 1
ATOM 588 C C . VAL A 1 74 ? 50.616 42.681 8.055 1.00 10.59 73 VAL A C 1
ATOM 589 O O . VAL A 1 74 ? 50.106 41.544 8.070 1.00 11.79 73 VAL A O 1
ATOM 593 N N . LEU A 1 75 ? 51.526 43.062 7.162 1.00 10.37 74 LEU A N 1
ATOM 594 C CA . LEU A 1 75 ? 52.102 42.162 6.164 1.00 9.75 74 LEU A CA 1
ATOM 595 C C . LEU A 1 75 ? 53.580 42.014 6.486 1.00 9.54 74 LEU A C 1
ATOM 596 O O . LEU A 1 75 ? 54.290 43.014 6.575 1.00 11.27 74 LEU A 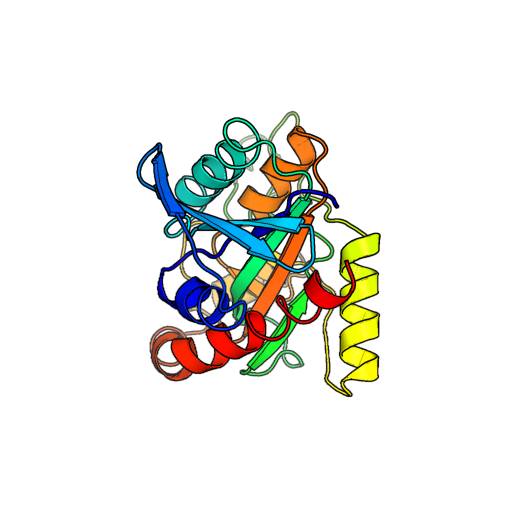O 1
ATOM 601 N N . PHE A 1 76 ? 54.045 40.786 6.666 1.00 9.53 75 PHE A N 1
ATOM 602 C CA . PHE A 1 76 ? 55.443 40.513 6.933 1.00 9.31 75 PHE A CA 1
ATOM 603 C C . PHE A 1 76 ? 56.090 39.953 5.678 1.00 9.88 75 PHE A C 1
ATOM 604 O O . PHE A 1 76 ? 55.491 39.090 5.008 1.00 11.98 75 PHE A O 1
ATO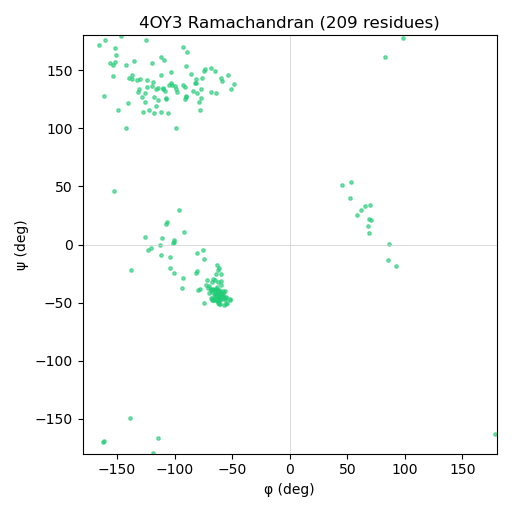M 612 N N . SER A 1 77 ? 57.297 40.413 5.358 1.00 10.20 76 SER A N 1
ATOM 613 C CA . SER A 1 77 ? 58.076 39.954 4.213 1.00 11.30 76 SER A CA 1
ATOM 614 C C . SER A 1 77 ? 59.478 39.622 4.642 1.00 10.32 76 SER A C 1
ATOM 615 O O . SER A 1 77 ? 60.132 40.460 5.274 1.00 12.03 76 SER A O 1
ATOM 618 N N . GLY A 1 78 ? 60.009 38.474 4.220 1.00 11.18 77 GLY A N 1
ATOM 619 C CA . GLY A 1 78 ? 61.397 38.170 4.521 1.00 11.22 77 GLY A CA 1
ATOM 620 C C . GLY A 1 78 ? 61.818 36.818 4.010 1.00 9.93 77 GLY A C 1
ATOM 621 O O . GLY A 1 78 ? 61.142 36.220 3.168 1.00 12.02 77 GLY A O 1
ATOM 622 N N . VAL A 1 79 ? 62.940 36.317 4.526 1.00 9.90 78 VAL A N 1
ATOM 623 C CA . VAL A 1 79 ? 63.541 35.084 4.032 1.00 10.31 78 VAL A CA 1
ATOM 624 C C . VAL A 1 79 ? 63.386 33.946 5.045 1.00 9.68 78 VAL A C 1
ATOM 625 O O . VAL A 1 79 ? 63.182 34.173 6.232 1.00 10.49 78 VAL A O 1
ATOM 629 N N . ALA A 1 80 ? 63.480 32.721 4.573 1.00 10.63 79 ALA A N 1
ATOM 630 C CA . ALA A 1 80 ? 63.257 31.580 5.444 1.00 10.03 79 ALA A CA 1
ATOM 631 C C . ALA A 1 80 ? 64.053 30.374 4.948 1.00 10.41 79 ALA A C 1
ATOM 632 O O . ALA A 1 80 ? 64.567 30.362 3.815 1.00 11.19 79 ALA A O 1
ATOM 634 N N . GLY A 1 81 ? 64.096 29.347 5.787 1.00 9.92 80 GLY A N 1
ATOM 635 C CA . GLY A 1 81 ? 64.698 28.069 5.436 1.00 10.56 80 GLY A CA 1
ATOM 636 C C . GLY A 1 81 ? 63.630 27.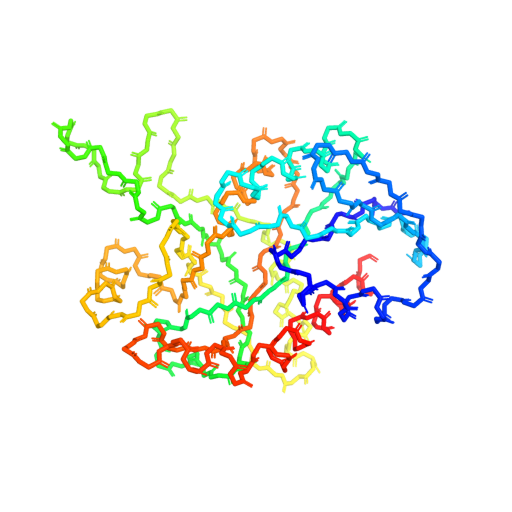070 5.049 1.00 10.57 80 GLY A C 1
ATOM 637 O O . GLY A 1 81 ? 62.599 26.943 5.721 1.00 11.68 80 GLY A O 1
ATOM 638 N N . SER A 1 82 ? 63.872 26.323 3.973 1.00 11.10 81 SER A N 1
ATOM 639 C CA . SER A 1 82 ? 62.945 25.315 3.526 1.00 12.02 81 SER A CA 1
ATOM 640 C C . SER A 1 82 ? 63.070 24.019 4.301 1.00 11.71 81 SER A C 1
ATOM 641 O O . SER A 1 82 ? 64.183 23.552 4.558 1.00 13.71 81 SER A O 1
ATOM 644 N N . LEU A 1 83 ? 61.924 23.418 4.620 1.00 12.17 82 LEU A N 1
ATOM 645 C CA . LEU A 1 83 ? 61.845 22.112 5.252 1.00 13.02 82 LEU A CA 1
ATOM 646 C C . LEU A 1 83 ? 61.249 21.045 4.338 1.00 14.49 82 LEU A C 1
ATOM 647 O O . LEU A 1 83 ? 61.087 19.909 4.778 1.00 15.81 82 LEU A O 1
ATOM 652 N N . VAL A 1 84 ? 60.878 21.404 3.106 1.00 15.11 83 VAL A N 1
ATOM 653 C CA . VAL A 1 84 ? 60.196 20.468 2.217 1.00 16.21 83 VAL A CA 1
ATOM 654 C C . VAL A 1 84 ? 60.775 20.586 0.814 1.00 15.67 83 VAL A C 1
ATOM 655 O O . VAL A 1 84 ? 61.100 21.679 0.347 1.00 16.84 83 VAL A O 1
ATOM 659 N N . LYS A 1 85 ? 60.891 19.450 0.133 1.00 18.80 84 LYS A N 1
ATOM 660 C CA . LYS A 1 85 ? 61.620 19.396 -1.121 1.00 19.99 84 LYS A CA 1
ATOM 661 C C . LYS A 1 85 ? 61.049 20.329 -2.195 1.00 19.92 84 LYS A C 1
ATOM 662 O O . LYS A 1 85 ? 61.786 20.837 -3.040 1.00 20.87 84 LYS A O 1
ATOM 668 N N . ASP A 1 86 ? 59.739 20.548 -2.157 1.00 19.00 85 ASP A N 1
ATOM 669 C CA . ASP A 1 86 ? 59.072 21.327 -3.198 1.00 21.43 85 ASP A CA 1
ATOM 670 C C . ASP A 1 86 ? 59.219 22.834 -2.987 1.00 20.12 85 ASP A C 1
ATOM 671 O O . ASP A 1 86 ? 58.806 23.612 -3.851 1.00 22.39 85 ASP A O 1
ATOM 676 N N . LEU A 1 87 ? 59.782 23.250 -1.851 1.00 16.93 86 LEU A N 1
ATOM 677 C CA . LEU A 1 87 ? 60.111 24.665 -1.646 1.00 15.17 86 LEU A CA 1
ATOM 678 C C . LEU A 1 87 ? 61.588 24.850 -1.946 1.00 15.00 86 LEU A C 1
ATOM 679 O O . LEU A 1 87 ? 62.453 24.509 -1.129 1.00 15.47 86 LEU A O 1
ATOM 684 N N . LYS A 1 88 ? 61.859 25.351 -3.145 1.00 14.58 87 LYS A N 1
ATOM 685 C CA . LYS A 1 88 ? 63.214 25.566 -3.637 1.00 16.57 87 LYS A CA 1
ATOM 686 C C . LYS A 1 88 ? 63.714 26.946 -3.253 1.00 14.27 87 LYS A C 1
ATOM 687 O O . LYS A 1 88 ? 62.924 27.821 -2.936 1.00 13.79 87 LYS A O 1
ATOM 693 N N . ILE A 1 89 ? 65.021 27.175 -3.374 1.00 15.06 88 ILE A N 1
ATOM 694 C CA . ILE A 1 89 ? 65.554 28.523 -3.205 1.00 15.15 88 ILE A CA 1
ATOM 695 C C . ILE A 1 89 ? 64.764 29.480 -4.096 1.00 14.00 88 ILE A C 1
ATOM 696 O O . ILE A 1 89 ? 64.537 29.180 -5.270 1.00 15.33 88 ILE A O 1
ATOM 701 N N . ASN A 1 90 ? 64.373 30.621 -3.526 1.00 13.20 89 ASN A N 1
ATOM 702 C CA . ASN A 1 90 ? 63.648 31.724 -4.185 1.00 14.26 89 ASN A CA 1
ATOM 703 C C . ASN A 1 90 ? 62.139 31.509 -4.200 1.00 13.73 89 ASN A C 1
ATOM 704 O O . ASN A 1 90 ? 61.397 32.441 -4.475 1.00 16.22 89 ASN A O 1
ATOM 709 N N . ASP A 1 91 ? 61.676 30.302 -3.892 1.00 13.03 90 ASP A N 1
ATOM 710 C CA . ASP A 1 91 ? 60.240 30.072 -3.864 1.00 12.95 90 ASP A CA 1
ATOM 711 C C . ASP A 1 91 ? 59.580 30.823 -2.713 1.00 11.90 90 ASP A C 1
ATOM 712 O O . ASP A 1 91 ? 60.174 31.021 -1.635 1.00 12.56 90 ASP A O 1
ATOM 717 N N . LEU A 1 92 ? 58.315 31.165 -2.917 1.00 11.52 91 LEU A N 1
ATOM 718 C CA . LEU A 1 92 ? 57.513 31.867 -1.928 1.00 11.81 91 LEU A CA 1
ATOM 719 C C . LEU A 1 92 ? 56.532 30.944 -1.198 1.00 11.52 91 LEU A C 1
ATOM 720 O O . LEU A 1 92 ? 55.990 29.975 -1.766 1.00 11.83 91 LEU A O 1
ATOM 725 N N . LEU A 1 93 ? 56.268 31.271 0.060 1.00 11.28 92 LEU A N 1
ATOM 726 C CA . LEU A 1 93 ? 55.141 30.662 0.744 1.00 12.56 92 LEU A CA 1
ATOM 727 C C . LEU A 1 93 ? 54.467 31.694 1.637 1.00 10.65 92 LEU A C 1
ATOM 728 O O . LEU A 1 93 ? 55.077 32.683 2.051 1.00 11.51 92 LEU A O 1
ATOM 733 N N . VAL A 1 94 ? 53.184 31.461 1.883 1.00 10.87 93 VAL A N 1
ATOM 734 C CA . VAL A 1 94 ? 52.489 32.165 2.948 1.00 11.72 93 VAL A CA 1
ATOM 735 C C . VAL A 1 94 ? 52.143 31.175 4.052 1.00 11.26 93 VAL A C 1
ATOM 736 O O . VAL A 1 94 ? 51.868 30.003 3.788 1.00 12.54 93 VAL A O 1
ATOM 740 N N . ALA A 1 95 ? 52.173 31.656 5.282 1.00 11.63 94 ALA A N 1
ATOM 741 C CA . ALA A 1 95 ? 51.896 30.814 6.424 1.00 12.59 94 ALA A CA 1
ATOM 742 C C . ALA A 1 95 ? 50.410 30.725 6.673 1.00 13.11 94 ALA A C 1
ATOM 743 O O . ALA A 1 95 ? 49.763 31.711 7.020 1.00 17.20 94 ALA A O 1
ATOM 745 N N A THR A 1 96 ? 49.870 29.530 6.554 0.56 12.55 95 THR A N 1
ATOM 746 N N B THR A 1 96 ? 49.861 29.528 6.546 0.44 12.99 95 THR A N 1
ATOM 747 C CA A THR A 1 96 ? 48.490 29.288 6.949 0.56 14.91 95 THR A CA 1
ATOM 748 C CA B THR A 1 96 ? 48.478 29.295 6.953 0.44 15.16 95 THR A CA 1
ATOM 749 C C A THR A 1 96 ? 48.362 29.293 8.470 0.56 12.11 95 THR A C 1
ATOM 750 C C B THR A 1 96 ? 48.378 29.330 8.476 0.44 12.36 95 THR A C 1
ATOM 751 O O A THR A 1 96 ? 47.384 29.776 9.034 0.56 13.61 95 THR A O 1
ATOM 752 O O B THR A 1 96 ? 47.440 29.882 9.046 0.44 13.87 95 THR A O 1
ATOM 759 N N . GLN A 1 97 ? 49.345 28.706 9.126 1.00 10.54 96 GLN A N 1
ATOM 760 C CA . GLN A 1 97 ? 49.429 28.679 10.576 1.00 10.19 96 GLN A CA 1
ATOM 761 C C . GLN A 1 97 ? 50.882 28.781 10.935 1.00 9.28 96 GLN A C 1
ATOM 762 O O . GLN A 1 97 ? 51.747 28.410 10.121 1.00 10.53 96 GLN A O 1
ATOM 768 N N . LEU A 1 98 ? 51.160 29.267 12.143 1.00 9.47 97 LEU A N 1
ATOM 769 C CA .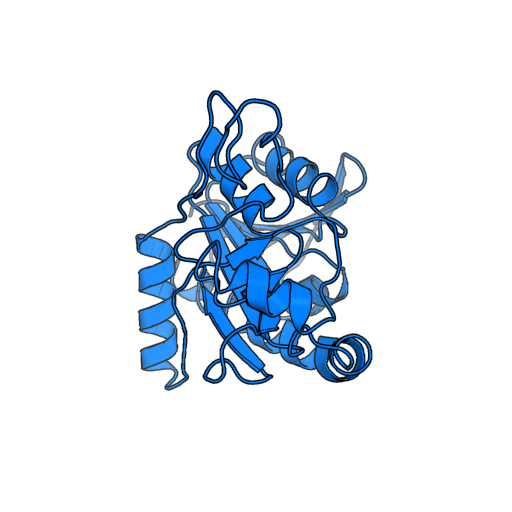 LEU A 1 98 ? 52.510 29.349 12.644 1.00 9.92 97 LEU 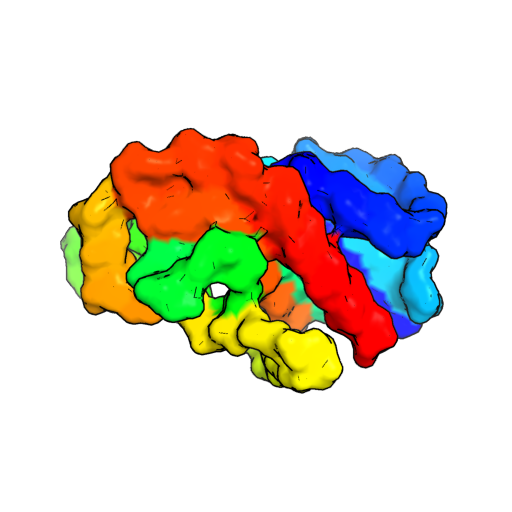A CA 1
ATOM 770 C C . LEU A 1 98 ? 52.598 28.736 14.028 1.00 9.35 97 LEU A C 1
ATOM 771 O O . LEU A 1 98 ? 51.603 28.669 14.749 1.00 11.09 97 LEU A O 1
ATOM 776 N N A VAL A 1 99 ? 53.784 28.272 14.391 0.74 9.27 98 VAL A N 1
ATOM 777 N N B VAL A 1 99 ? 53.790 28.246 14.370 0.26 9.12 98 VAL A N 1
ATOM 778 C CA A VAL A 1 99 ? 54.013 27.697 15.713 0.74 8.76 98 VAL A CA 1
ATOM 779 C CA B VAL A 1 99 ? 54.101 27.695 15.697 0.26 9.05 98 VAL A CA 1
ATOM 780 C C A VAL A 1 99 ? 55.350 28.210 16.233 0.74 8.19 98 VAL A C 1
ATOM 781 C C B VAL A 1 99 ? 55.375 28.292 16.236 0.26 9.01 98 VAL A C 1
ATOM 782 O O A VAL A 1 99 ? 56.273 28.451 15.425 0.74 8.57 98 VAL A O 1
ATOM 783 O O B VAL A 1 99 ? 56.273 28.668 15.472 0.26 10.63 98 VAL A O 1
ATOM 790 N N . GLN A 1 100 ? 55.465 28.339 17.558 1.00 8.49 99 GLN A N 1
ATOM 791 C CA . GLN A 1 100 ? 56.743 28.622 18.213 1.00 8.80 99 GLN A CA 1
ATOM 792 C C . GLN A 1 100 ? 57.409 27.285 18.523 1.00 9.10 99 GLN A C 1
ATOM 793 O O . GLN A 1 100 ? 57.056 26.607 19.502 1.00 9.75 99 GLN A O 1
ATOM 799 N N . HIS A 1 101 ? 58.340 26.866 17.658 1.00 8.63 100 HIS A N 1
ATOM 800 C CA . HIS A 1 101 ? 58.823 25.494 17.708 1.00 9.58 100 HIS A CA 1
ATOM 801 C C . HIS A 1 101 ? 59.761 25.207 18.855 1.00 9.97 100 HIS A C 1
ATOM 802 O O . HIS A 1 101 ? 60.034 24.027 19.118 1.00 10.55 100 HIS A O 1
ATOM 809 N N . ASP A 1 102 ? 60.250 26.245 19.524 1.00 9.11 101 ASP A N 1
ATOM 810 C CA . ASP A 1 102 ? 61.193 26.080 20.616 1.00 9.84 101 ASP A CA 1
ATOM 811 C C . ASP A 1 102 ? 60.544 26.175 21.999 1.00 9.18 101 ASP A C 1
ATOM 812 O O . ASP A 1 102 ? 61.232 26.094 23.026 1.00 10.61 101 ASP A O 1
ATOM 817 N N . VAL A 1 103 ? 59.224 26.303 22.043 1.00 9.01 102 VAL A N 1
ATOM 818 C CA . VAL A 1 103 ? 58.513 26.353 23.312 1.00 9.20 102 VAL A CA 1
ATOM 819 C C . VAL A 1 103 ? 58.407 24.936 23.876 1.00 9.90 102 VAL A C 1
ATOM 820 O O . VAL A 1 103 ? 57.931 24.017 23.183 1.00 10.30 102 VAL A O 1
ATOM 824 N N . ASP A 1 104 ? 58.848 24.740 25.119 1.00 10.00 103 ASP A N 1
ATOM 825 C CA . ASP A 1 104 ? 58.876 23.411 25.729 1.00 11.23 103 ASP A CA 1
ATOM 826 C C . ASP A 1 104 ? 58.497 23.474 27.197 1.00 10.00 103 ASP A C 1
ATOM 827 O O . ASP A 1 104 ? 59.341 23.772 28.043 1.00 11.50 103 ASP A O 1
ATOM 832 N N . LEU A 1 105 ? 57.241 23.122 27.472 1.00 10.28 104 LEU A N 1
ATOM 833 C CA A LEU A 1 105 ? 56.768 22.946 28.840 0.44 10.91 104 LEU A CA 1
ATOM 834 C CA B LEU A 1 105 ? 56.746 22.936 28.833 0.56 11.18 104 LEU A CA 1
ATOM 835 C C . LEU A 1 105 ? 56.399 21.465 29.060 1.00 11.50 104 LEU A C 1
ATOM 836 O O . LEU A 1 105 ? 55.468 21.129 29.820 1.00 12.35 104 LEU A O 1
ATOM 845 N N . SER A 1 106 ? 57.155 20.587 28.401 1.00 11.70 105 SER A N 1
ATOM 846 C CA . SER A 1 106 ? 56.929 19.161 28.513 1.00 12.81 105 SER A CA 1
ATOM 847 C C . SER A 1 106 ? 57.108 18.659 29.950 1.00 13.25 105 SER A C 1
ATOM 848 O O . SER A 1 106 ? 56.570 17.607 30.286 1.00 13.48 105 SER A O 1
ATOM 851 N N . ALA A 1 107 ? 57.811 19.394 30.809 1.00 12.55 106 ALA A N 1
ATOM 852 C CA . ALA A 1 107 ? 57.947 18.990 32.213 1.00 13.19 106 ALA A CA 1
ATOM 853 C C . ALA A 1 107 ? 56.603 18.891 32.905 1.00 12.93 106 ALA A C 1
ATOM 854 O O . ALA A 1 107 ? 56.476 18.136 33.881 1.00 15.23 106 ALA A O 1
ATOM 856 N N . PHE A 1 108 ? 55.610 19.634 32.418 1.00 12.06 107 PHE A N 1
ATOM 857 C CA . PHE A 1 108 ? 54.249 19.615 32.951 1.00 12.57 107 PHE A CA 1
ATOM 858 C C . PHE A 1 108 ? 53.296 18.877 32.011 1.00 13.35 107 PHE A C 1
ATOM 859 O O . PHE A 1 108 ? 52.072 19.047 32.068 1.00 15.39 107 PHE A O 1
ATOM 867 N N . ASP A 1 109 ? 53.864 18.068 31.127 1.00 13.55 108 ASP A N 1
ATOM 868 C CA . ASP A 1 109 ? 53.076 17.237 30.193 1.00 14.66 108 ASP A CA 1
ATOM 869 C C . ASP A 1 109 ? 52.343 18.057 29.149 1.00 13.16 108 ASP A C 1
ATOM 870 O O . ASP A 1 109 ? 51.415 17.550 28.535 1.00 15.01 108 ASP A O 1
ATOM 875 N N . HIS A 1 110 ? 52.793 19.272 28.875 1.00 12.24 109 HIS A N 1
ATOM 876 C CA . HIS A 1 110 ? 52.212 20.001 27.765 1.00 12.68 109 HIS A CA 1
ATOM 877 C C . HIS A 1 110 ? 52.816 19.565 26.444 1.00 12.30 109 HIS A C 1
ATOM 878 O O . HIS A 1 110 ? 54.010 19.310 26.369 1.00 13.08 109 HIS A O 1
ATOM 885 N N . PRO A 1 111 ? 51.994 19.496 25.383 1.00 12.57 110 PRO A N 1
ATOM 886 C CA . PRO A 1 111 ? 52.536 19.294 24.032 1.00 13.20 110 PRO A CA 1
ATOM 887 C C . PRO A 1 111 ? 53.598 20.351 23.724 1.00 11.91 110 PRO A C 1
ATOM 888 O O . PRO A 1 111 ? 53.502 21.523 24.148 1.00 12.11 110 PRO A O 1
ATOM 892 N N . LEU A 1 112 ? 54.614 19.972 22.962 1.00 12.07 111 LEU A N 1
ATOM 893 C CA . LEU A 1 112 ? 55.605 20.956 22.515 1.00 11.15 111 LEU A CA 1
ATOM 894 C C . LEU A 1 112 ? 54.929 22.061 21.712 1.00 10.93 111 LEU A C 1
ATOM 895 O O . LEU A 1 112 ? 53.996 21.805 20.948 1.00 11.65 111 LEU A O 1
ATOM 900 N N . GLY A 1 113 ? 55.368 23.291 21.916 1.00 9.87 112 GLY A N 1
ATOM 901 C CA . GLY A 1 113 ? 54.760 24.422 21.231 1.00 10.32 112 GLY A CA 1
ATOM 902 C C . GLY A 1 113 ? 53.639 25.084 22.022 1.00 10.01 112 GLY A C 1
ATOM 903 O O . GLY A 1 113 ? 53.240 26.209 21.697 1.00 10.63 112 GLY A O 1
ATOM 904 N N . PHE A 1 114 ? 53.085 24.380 23.021 1.00 10.42 113 PHE A N 1
ATOM 905 C CA . PHE A 1 114 ? 51.931 24.866 23.766 1.00 10.77 113 PHE A CA 1
ATOM 906 C C . PHE A 1 114 ? 52.325 25.635 25.024 1.00 10.63 113 PHE A C 1
ATOM 907 O O . PHE A 1 114 ? 53.186 25.186 25.786 1.00 11.18 113 PHE A O 1
ATOM 915 N N . ILE A 1 115 ? 51.631 26.746 25.251 1.00 10.81 114 ILE A N 1
ATOM 916 C CA . ILE A 1 115 ? 51.719 27.498 26.490 1.00 11.58 114 ILE A CA 1
ATOM 917 C C . ILE A 1 115 ? 50.298 27.627 27.058 1.00 11.37 114 ILE A C 1
ATOM 918 O O . ILE A 1 115 ? 49.381 27.968 26.323 1.00 12.28 114 ILE A O 1
ATOM 923 N N . PRO A 1 116 ? 50.131 27.409 28.370 1.00 12.23 115 PRO A N 1
ATOM 924 C CA . PRO A 1 116 ? 48.833 27.634 29.016 1.00 13.72 115 PRO A CA 1
ATOM 925 C C . PRO A 1 116 ? 48.252 28.982 28.643 1.00 13.35 115 PRO A C 1
ATOM 926 O O . PRO A 1 116 ? 48.959 29.995 28.571 1.00 13.01 115 PRO A O 1
ATOM 930 N N . GLU A 1 117 ? 46.948 28.975 28.393 1.00 14.40 116 GLU A N 1
ATOM 931 C CA . GLU A 1 117 ? 46.148 30.157 28.036 1.00 14.93 116 GLU A CA 1
ATOM 932 C C . GLU A 1 117 ? 46.511 30.620 26.639 1.00 14.89 116 GLU A C 1
ATOM 933 O O . GLU A 1 117 ? 46.189 31.730 26.248 1.00 14.59 116 GLU A O 1
ATOM 939 N N . SER A 1 118 ? 47.090 29.712 25.853 1.00 14.16 117 SER A N 1
ATOM 940 C CA . SER A 1 118 ? 47.364 30.000 24.449 1.00 14.55 117 SER A CA 1
ATOM 941 C C . SER A 1 118 ? 47.033 28.768 23.593 1.00 13.14 117 SER A C 1
ATOM 942 O O . SER A 1 118 ? 46.135 28.015 23.955 1.00 14.44 117 SER A O 1
ATOM 945 N N . ALA A 1 119 ? 47.744 28.585 22.482 1.00 12.22 118 ALA A N 1
ATOM 946 C CA . ALA A 1 119 ? 47.478 27.496 21.545 1.00 11.87 118 ALA A CA 1
ATOM 947 C C . ALA A 1 119 ? 48.774 27.187 20.818 1.00 10.67 118 ALA A C 1
ATOM 948 O O . ALA A 1 119 ? 49.638 28.068 20.662 1.00 11.16 118 ALA A O 1
ATOM 950 N N . ILE A 1 120 ? 48.923 25.953 20.338 1.00 10.55 119 ILE A N 1
ATOM 951 C CA . ILE A 1 120 ? 50.104 25.613 19.539 1.00 10.86 119 ILE A CA 1
ATOM 952 C C . ILE A 1 120 ? 50.161 26.430 18.244 1.00 10.69 119 ILE A C 1
ATOM 953 O O . ILE A 1 120 ? 51.194 27.021 17.914 1.00 10.36 119 ILE A O 1
ATOM 958 N N . PHE A 1 121 ? 49.061 26.451 17.500 1.00 10.49 120 PHE A N 1
ATOM 959 C CA . PHE A 1 121 ? 49.056 27.097 16.196 1.00 10.84 120 PHE A CA 1
ATOM 960 C C . PHE A 1 121 ? 48.390 28.440 16.254 1.00 11.73 120 PHE A C 1
ATOM 961 O O . PHE A 1 121 ? 47.341 28.626 16.867 1.00 15.98 120 PHE A O 1
ATOM 969 N N . ILE A 1 122 ? 49.012 29.378 15.579 1.00 10.33 121 ILE A N 1
ATOM 970 C CA A ILE A 1 122 ? 48.514 30.728 15.427 0.51 11.27 121 ILE A CA 1
ATOM 971 C CA B ILE A 1 122 ? 48.524 30.732 15.432 0.49 11.80 121 ILE A CA 1
ATOM 972 C C . ILE A 1 122 ? 48.006 30.904 14.007 1.00 10.69 121 ILE A C 1
ATOM 973 O O . ILE A 1 122 ? 48.676 30.516 13.050 1.00 11.73 121 ILE A O 1
ATOM 982 N N . GLU A 1 123 ? 46.812 31.481 13.870 1.00 11.47 122 GLU A N 1
ATOM 983 C CA . GLU A 1 123 ? 46.182 31.681 12.567 1.00 13.04 122 GLU A CA 1
ATOM 984 C C . GLU A 1 123 ? 46.547 33.028 11.939 1.00 11.57 122 GLU A C 1
ATOM 985 O O . GLU A 1 123 ? 46.843 33.981 12.639 1.00 14.26 122 GLU A O 1
ATOM 991 N N . THR A 1 124 ? 46.498 33.081 10.618 1.00 13.55 123 THR A N 1
ATOM 992 C CA . THR A 1 124 ? 46.682 34.278 9.825 1.00 11.75 123 THR A CA 1
ATOM 993 C C . THR A 1 124 ? 45.390 34.513 9.036 1.00 11.60 123 THR A C 1
ATOM 994 O O . THR A 1 124 ? 44.410 33.766 9.158 1.00 14.58 123 THR A O 1
ATOM 998 N N . SER A 1 125 ? 45.379 35.564 8.237 1.00 10.24 124 SER A N 1
ATOM 999 C CA . SER A 1 125 ? 44.183 35.982 7.520 1.00 10.56 124 SER A CA 1
ATOM 1000 C C . SER A 1 125 ? 43.930 35.105 6.305 1.00 10.74 124 SER A C 1
ATOM 1001 O O . SER A 1 125 ? 44.695 35.131 5.348 1.00 10.85 124 SER A O 1
ATOM 1004 N N . GLY A 1 126 ? 42.829 34.369 6.299 1.00 11.35 125 GLY A N 1
ATOM 1005 C CA . GLY A 1 126 ? 42.503 33.577 5.120 1.00 12.95 125 GLY A CA 1
ATOM 1006 C C . GLY A 1 126 ? 42.283 34.465 3.906 1.00 11.29 125 GLY A C 1
ATOM 1007 O O . GLY A 1 126 ? 42.599 34.069 2.772 1.00 12.30 125 GLY A O 1
ATOM 1008 N N . SER A 1 127 ? 41.757 35.672 4.114 1.00 11.84 126 SER A N 1
ATOM 1009 C CA . SER A 1 127 ? 41.532 36.585 2.994 1.00 11.56 126 SER A CA 1
ATOM 1010 C C . SER A 1 127 ? 42.849 37.022 2.358 1.00 11.08 126 SER A C 1
ATOM 1011 O O . SER A 1 127 ? 42.984 37.016 1.133 1.00 11.30 126 SER A O 1
ATOM 1014 N N . LEU A 1 128 ? 43.820 37.426 3.183 1.00 10.91 127 LEU A N 1
ATOM 1015 C CA . LEU A 1 128 ? 45.087 37.860 2.619 1.00 10.58 127 LEU A CA 1
ATOM 1016 C C . LEU A 1 128 ? 45.836 36.684 1.987 1.00 10.07 127 LEU A C 1
ATOM 1017 O O . LEU A 1 128 ? 46.464 36.837 0.935 1.00 10.62 127 LEU A O 1
ATOM 1022 N N . ASN A 1 129 ? 45.773 35.500 2.613 1.00 9.82 128 ASN A N 1
ATOM 1023 C CA . ASN A 1 129 ? 46.435 34.348 2.010 1.00 10.58 128 ASN A CA 1
ATOM 1024 C C . ASN A 1 129 ? 45.805 33.978 0.681 1.00 10.88 128 ASN A C 1
ATOM 1025 O O . ASN A 1 129 ? 46.508 33.578 -0.262 1.00 11.08 128 ASN A O 1
ATOM 1030 N N . ALA A 1 130 ? 44.477 34.084 0.594 1.00 11.09 129 ALA A N 1
ATOM 1031 C CA . ALA A 1 130 ? 43.764 33.775 -0.655 1.00 11.59 129 ALA A CA 1
ATOM 1032 C C . ALA A 1 130 ? 44.121 34.795 -1.729 1.00 11.18 129 ALA A C 1
ATOM 1033 O O . ALA A 1 130 ? 44.267 34.445 -2.906 1.00 11.19 129 ALA A O 1
ATOM 1035 N N . LEU A 1 131 ? 44.261 36.057 -1.334 1.00 11.45 130 LEU A N 1
ATOM 1036 C CA . LEU A 1 131 ? 44.703 37.090 -2.244 1.00 11.91 130 LEU A CA 1
ATOM 1037 C C . LEU A 1 131 ? 46.092 36.768 -2.773 1.00 11.30 130 LEU A C 1
ATOM 1038 O O . LEU A 1 131 ? 46.331 36.839 -3.986 1.00 11.93 130 LEU A O 1
ATOM 1043 N N . ALA A 1 132 ? 47.019 36.404 -1.886 1.00 11.20 131 ALA A N 1
ATOM 1044 C CA . ALA A 1 132 ? 48.364 36.013 -2.301 1.00 11.71 131 ALA A CA 1
ATOM 1045 C C . ALA A 1 132 ? 48.316 34.876 -3.330 1.00 11.28 131 ALA A C 1
ATOM 1046 O O . ALA A 1 132 ? 48.982 34.922 -4.352 1.00 11.66 131 ALA A O 1
ATOM 1048 N N . LYS A 1 133 ? 47.486 33.866 -3.066 1.00 11.19 132 LYS A N 1
ATOM 1049 C CA . LYS A 1 133 ? 47.433 32.740 -3.988 1.00 12.17 132 LYS A CA 1
ATOM 1050 C C . LYS A 1 133 ? 46.877 33.157 -5.353 1.00 11.96 132 LYS A C 1
ATOM 1051 O O . LYS A 1 133 ? 47.381 32.707 -6.401 1.00 13.29 132 LYS A O 1
ATOM 1057 N N . LYS A 1 134 ? 45.868 34.032 -5.369 1.00 12.19 133 LYS A N 1
ATOM 1058 C CA . LYS A 1 134 ? 45.347 34.506 -6.655 1.00 13.26 133 LYS A CA 1
ATOM 1059 C C . LYS A 1 134 ? 46.402 35.299 -7.423 1.00 13.90 133 LYS A C 1
ATOM 1060 O O . LYS A 1 134 ? 46.519 35.167 -8.638 1.00 15.18 133 LYS A O 1
ATOM 1066 N N . ILE A 1 135 ? 47.138 36.166 -6.733 1.00 13.55 134 ILE A N 1
ATOM 1067 C CA . ILE A 1 135 ? 48.171 36.958 -7.389 1.00 15.37 134 ILE A CA 1
ATOM 1068 C C . ILE A 1 135 ? 49.257 36.055 -7.942 1.00 15.11 134 ILE A C 1
ATOM 1069 O O . ILE A 1 135 ? 49.713 36.253 -9.067 1.00 16.91 134 ILE A O 1
ATOM 1074 N N . ALA A 1 136 ? 49.678 35.058 -7.171 1.00 14.60 135 ALA A N 1
ATOM 1075 C CA . ALA A 1 136 ? 50.687 34.124 -7.638 1.00 15.41 135 ALA A CA 1
ATOM 1076 C C . ALA A 1 136 ? 50.203 33.345 -8.870 1.00 16.74 135 ALA A C 1
ATOM 1077 O O . ALA A 1 136 ? 50.934 33.203 -9.853 1.00 18.43 135 ALA A O 1
ATOM 1079 N N . ASN A 1 137 ? 48.971 32.848 -8.832 1.00 17.08 136 ASN A N 1
ATOM 1080 C CA . ASN A 1 137 ? 48.397 32.165 -9.982 1.00 18.31 136 ASN A CA 1
ATOM 1081 C C . ASN A 1 137 ? 48.378 33.081 -11.200 1.00 19.82 136 ASN A C 1
ATOM 1082 O O . ASN A 1 137 ? 48.752 32.644 -12.287 1.00 22.60 136 ASN A O 1
ATOM 1087 N N . GLU A 1 138 ? 47.993 34.348 -11.034 1.00 20.42 137 GLU A N 1
ATOM 1088 C CA . GLU A 1 138 ? 47.956 35.310 -12.159 1.00 22.64 137 GLU A CA 1
ATOM 1089 C C . GLU A 1 138 ? 49.337 35.727 -12.687 1.00 22.08 137 GLU A C 1
ATOM 1090 O O . GLU A 1 138 ? 49.502 35.973 -13.894 1.00 22.96 137 GLU A O 1
ATOM 1096 N N . GLN A 1 139 ? 50.309 35.836 -11.777 1.00 19.79 138 GLN A N 1
ATOM 1097 C CA . GLN A 1 139 ? 51.693 36.095 -12.144 1.00 19.77 138 GLN A CA 1
ATOM 1098 C C . GLN A 1 139 ? 52.341 34.841 -12.718 1.00 17.80 138 GLN A C 1
ATOM 1099 O O . GLN A 1 139 ? 53.462 34.910 -13.180 1.00 20.44 138 GLN A O 1
ATOM 1105 N N . HIS A 1 140 ? 51.639 33.716 -12.713 1.00 19.51 139 HIS A N 1
ATOM 1106 C CA . HIS A 1 140 ? 52.177 32.417 -13.122 1.00 21.71 139 HIS A CA 1
ATOM 1107 C C . HIS A 1 140 ? 53.449 32.034 -12.404 1.00 26.22 139 HIS A C 1
ATOM 1108 O O . HIS A 1 140 ? 54.466 31.700 -13.030 1.00 29.23 139 HIS A O 1
ATOM 1115 N N . ILE A 1 141 ? 53.376 32.066 -11.084 1.00 25.10 140 ILE A N 1
ATOM 1116 C CA . ILE A 1 141 ? 54.464 31.613 -10.249 1.00 26.02 140 ILE A CA 1
ATOM 1117 C C . ILE A 1 141 ? 53.870 30.736 -9.129 1.00 25.46 140 ILE A C 1
ATOM 1118 O O . ILE A 1 141 ? 52.665 30.805 -8.810 1.00 26.75 140 ILE A O 1
ATOM 1123 N N . ALA A 1 142 ? 54.706 29.884 -8.554 1.00 25.54 141 ALA A N 1
ATOM 1124 C CA . ALA A 1 142 ? 54.273 29.002 -7.480 1.00 24.99 141 ALA A CA 1
ATOM 1125 C C . ALA A 1 142 ? 54.082 29.788 -6.187 1.00 23.18 141 ALA A C 1
ATOM 1126 O O . ALA A 1 142 ? 54.746 30.800 -5.966 1.00 22.87 141 ALA A O 1
ATOM 1128 N N . LEU A 1 143 ? 53.173 29.328 -5.337 1.00 20.17 142 LEU A N 1
ATOM 1129 C CA . LEU A 1 143 ? 53.075 29.856 -3.981 1.00 17.00 142 LEU A CA 1
ATOM 1130 C C . LEU A 1 143 ? 52.582 28.757 -3.080 1.00 17.07 142 LEU A C 1
ATOM 1131 O O . LEU A 1 143 ? 51.462 28.267 -3.245 1.00 20.88 142 LEU A O 1
ATOM 1136 N N . LYS A 1 144 ? 53.406 28.343 -2.127 1.00 17.25 143 LYS A N 1
ATOM 1137 C CA . LYS A 1 144 ? 52.982 27.324 -1.188 1.00 16.72 143 LYS A CA 1
ATOM 1138 C C . LYS A 1 144 ? 52.229 27.958 -0.010 1.00 16.49 143 LYS A C 1
ATOM 1139 O O . LYS A 1 144 ? 52.490 29.077 0.377 1.00 15.69 143 LYS A O 1
ATOM 1145 N N . GLU A 1 145 ? 51.248 27.230 0.509 1.00 17.43 144 GLU A N 1
ATOM 1146 C CA . GLU A 1 145 ? 50.487 27.613 1.693 1.00 19.28 144 GLU A CA 1
ATOM 1147 C C . GLU A 1 145 ? 50.727 26.559 2.753 1.00 19.32 144 GLU A C 1
ATOM 1148 O O . GLU A 1 145 ? 50.337 25.420 2.563 1.00 24.95 144 GLU A O 1
ATOM 1154 N N . GLY A 1 146 ? 51.385 26.885 3.853 1.00 15.88 145 GLY A N 1
ATOM 1155 C CA . GLY A 1 146 ? 51.676 25.854 4.832 1.00 17.05 145 GLY A CA 1
ATOM 1156 C C . GLY A 1 146 ? 52.028 26.400 6.193 1.00 14.81 145 GLY A C 1
ATOM 1157 O O . GLY A 1 146 ? 51.857 27.574 6.463 1.00 17.60 145 GLY A O 1
ATOM 1158 N N . VAL A 1 147 ? 52.502 25.524 7.059 1.00 13.81 146 VAL A N 1
ATOM 1159 C CA . VAL A 1 147 ? 52.869 25.859 8.414 1.00 12.67 146 VAL A CA 1
ATOM 1160 C C . VAL A 1 147 ? 54.296 26.412 8.443 1.00 10.53 146 VAL A C 1
ATOM 1161 O O . VAL A 1 147 ? 55.215 25.832 7.847 1.00 12.70 146 VAL A O 1
ATOM 1165 N N . ILE A 1 148 ? 54.480 27.540 9.127 1.00 9.73 147 ILE A N 1
ATOM 1166 C CA . ILE A 1 148 ? 55.816 28.045 9.387 1.00 9.54 147 ILE A CA 1
ATOM 1167 C C . ILE A 1 148 ? 56.122 27.859 10.853 1.00 9.57 147 ILE A C 1
ATOM 1168 O O . ILE A 1 148 ? 55.305 28.196 11.740 1.00 10.59 147 ILE A O 1
ATOM 1173 N N . ALA A 1 149 ? 57.307 27.314 11.109 1.00 9.28 148 ALA A N 1
ATOM 1174 C CA . ALA A 1 149 ? 57.823 27.183 12.454 1.00 9.59 148 ALA A CA 1
ATOM 1175 C C . ALA A 1 149 ? 58.780 28.329 12.751 1.00 8.96 148 ALA A C 1
ATOM 1176 O O . ALA A 1 149 ? 59.712 28.579 11.972 1.00 9.93 148 ALA A O 1
ATOM 1178 N N . SER A 1 150 ? 58.601 28.978 13.898 1.00 8.38 149 SER A N 1
ATOM 1179 C CA . SER A 1 150 ? 59.466 30.090 14.304 1.00 8.64 149 SER A CA 1
ATOM 1180 C C . SER A 1 150 ? 60.080 29.802 15.668 1.00 8.18 149 SER A C 1
ATOM 1181 O O . SER A 1 150 ? 59.426 29.297 16.578 1.00 8.98 149 SER A O 1
ATOM 1184 N N . GLY A 1 151 ? 61.337 30.180 15.840 1.00 8.69 150 GLY A N 1
ATOM 1185 C CA . GLY A 1 151 ? 62.036 30.008 17.103 1.00 8.71 150 GLY A CA 1
ATOM 1186 C C . GLY A 1 151 ? 63.229 30.941 17.125 1.00 8.86 150 GLY A C 1
ATOM 1187 O O . GLY A 1 151 ? 63.551 31.596 16.151 1.00 12.74 150 GLY A O 1
ATOM 1188 N N . ASP A 1 152 ? 63.928 30.966 18.254 1.00 8.48 151 ASP A N 1
ATOM 1189 C CA . ASP A 1 152 ? 65.055 31.873 18.442 1.00 8.19 151 ASP A CA 1
ATOM 1190 C C . ASP A 1 152 ? 66.411 31.234 18.153 1.00 8.71 151 ASP A C 1
ATOM 1191 O O . ASP A 1 152 ? 67.437 31.641 18.690 1.00 9.71 151 ASP A O 1
ATOM 1196 N N . GLN A 1 153 ? 66.411 30.268 17.235 1.00 8.92 152 GLN A N 1
ATOM 1197 C CA . GLN A 1 153 ? 67.647 29.646 16.753 1.00 9.55 152 GLN A CA 1
ATOM 1198 C C . GLN A 1 153 ? 67.641 29.645 15.238 1.00 9.52 152 GLN A C 1
ATOM 1199 O O . GLN A 1 153 ? 66.594 29.448 14.598 1.00 9.89 152 GLN A O 1
ATOM 1205 N N . PHE A 1 154 ? 68.812 29.862 14.648 1.00 9.67 153 PHE A N 1
ATOM 1206 C CA . PHE A 1 154 ? 68.957 29.631 13.223 1.00 10.07 153 PHE A CA 1
ATOM 1207 C C . PHE A 1 154 ? 69.107 28.147 13.022 1.00 10.88 153 PHE A C 1
ATOM 1208 O O . PHE A 1 154 ? 70.061 27.563 13.561 1.00 14.39 153 PHE A O 1
ATOM 1216 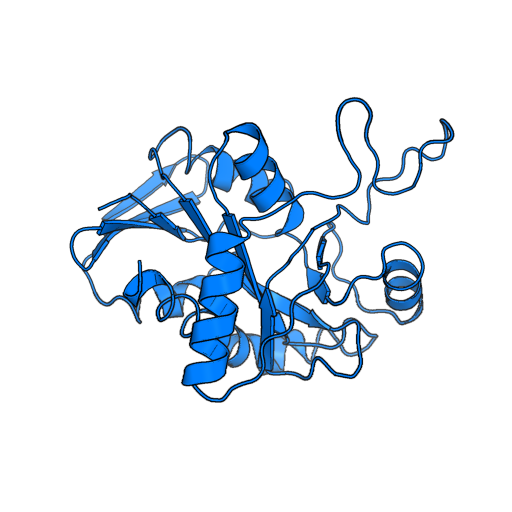N N . VAL A 1 155 ? 68.235 27.531 12.237 1.00 10.40 154 VAL A N 1
ATOM 1217 C CA . VAL A 1 155 ? 68.220 26.083 12.077 1.00 11.65 154 VAL A CA 1
ATOM 1218 C C . VAL A 1 155 ? 69.126 25.679 10.910 1.00 12.01 154 VAL A C 1
ATOM 1219 O O . VAL A 1 155 ? 68.997 26.209 9.792 1.00 12.05 154 VAL A O 1
ATOM 1223 N N . HIS A 1 156 ? 70.057 24.756 11.193 1.00 12.48 155 HIS A N 1
ATOM 1224 C CA . HIS A 1 156 ? 71.090 24.392 10.221 1.00 14.05 155 HIS A CA 1
ATOM 1225 C C . HIS A 1 156 ? 71.544 22.966 10.483 1.00 15.35 155 HIS A C 1
ATOM 1226 O O . HIS A 1 156 ? 72.740 22.669 10.478 1.00 17.08 155 HIS A O 1
ATOM 1233 N N . SER A 1 157 ? 70.594 22.059 10.675 1.00 15.23 156 SER A N 1
ATOM 1234 C CA . SER A 1 157 ? 70.911 20.660 10.907 1.00 17.57 156 SER A CA 1
ATOM 1235 C C . SER A 1 157 ? 69.753 19.766 10.453 1.00 16.71 156 SER A C 1
ATOM 1236 O O . SER A 1 157 ? 68.577 20.109 10.590 1.00 16.77 156 SER A O 1
ATOM 1239 N N . LYS A 1 158 ? 70.111 18.594 9.924 1.00 18.66 157 LYS A N 1
ATOM 1240 C CA . LYS A 1 158 ? 69.114 17.596 9.558 1.00 20.78 157 LYS A CA 1
ATOM 1241 C C . LYS A 1 158 ? 68.254 17.195 10.751 1.00 18.62 157 LYS A C 1
ATOM 1242 O O . LYS A 1 158 ? 67.057 16.999 10.606 1.00 18.71 157 LYS A O 1
ATOM 1248 N N . GLU A 1 159 ? 68.864 17.061 11.927 1.00 18.17 158 GLU A N 1
ATOM 1249 C CA . GLU A 1 159 ? 68.122 16.585 13.085 1.00 19.33 158 GLU A CA 1
ATOM 1250 C C . GLU A 1 159 ? 67.032 17.580 13.462 1.00 15.93 158 GLU A C 1
ATOM 1251 O O . GLU A 1 159 ? 65.912 17.190 13.743 1.00 16.57 158 GLU A O 1
ATOM 1257 N N . ARG A 1 160 ? 67.345 18.874 13.476 1.00 15.54 159 ARG A N 1
ATOM 1258 C CA . ARG A 1 160 ? 66.311 19.830 13.860 1.00 14.65 159 ARG A CA 1
ATOM 1259 C C . ARG A 1 160 ? 65.254 19.929 12.752 1.00 13.75 159 ARG A C 1
ATOM 1260 O O . ARG A 1 160 ? 64.070 20.053 13.044 1.00 13.47 159 ARG A O 1
ATOM 1268 N N . LYS A 1 161 ? 65.658 19.874 11.482 1.00 14.25 160 LYS A N 1
ATOM 1269 C CA . LYS A 1 161 ? 64.671 19.836 10.405 1.00 15.35 160 LYS A CA 1
ATOM 1270 C C . LYS A 1 161 ? 63.688 18.677 10.588 1.00 15.25 160 LYS A C 1
ATOM 1271 O O . LYS A 1 161 ? 62.467 18.838 10.418 1.00 15.75 160 LYS A O 1
ATOM 1277 N N . GLU A 1 162 ? 64.225 17.496 10.898 1.00 15.85 161 GLU A N 1
ATOM 1278 C CA . GLU A 1 162 ? 63.394 16.321 11.065 1.00 16.68 161 GLU A CA 1
ATOM 1279 C C . GLU A 1 162 ? 62.407 16.510 12.200 1.00 15.29 161 GLU A C 1
ATOM 1280 O O . GLU A 1 162 ? 61.260 16.108 12.091 1.00 16.59 161 GLU A O 1
ATOM 1286 N N . PHE A 1 163 ? 62.843 17.148 13.282 1.00 14.69 162 PHE A N 1
ATOM 1287 C CA . PHE A 1 163 ? 61.938 17.454 14.384 1.00 14.82 162 PHE A CA 1
ATOM 1288 C C . PHE A 1 163 ? 60.795 18.370 13.938 1.00 13.51 162 PHE A C 1
ATOM 1289 O O . PHE A 1 163 ? 59.632 18.155 14.278 1.00 13.95 162 PHE A O 1
ATOM 1297 N N . LEU A 1 164 ? 61.138 19.426 13.204 1.00 12.72 163 LEU A N 1
ATOM 1298 C CA . LEU A 1 164 ? 60.128 20.408 12.805 1.00 12.63 163 LEU A CA 1
ATOM 1299 C C . LEU A 1 164 ? 59.088 19.776 11.896 1.00 12.89 163 LEU A C 1
ATOM 1300 O O . LEU A 1 164 ? 57.889 20.069 12.014 1.00 13.86 163 LEU A O 1
ATOM 1305 N N . VAL A 1 165 ? 59.545 18.937 10.971 1.00 13.16 164 VAL A N 1
ATOM 1306 C CA . VAL A 1 165 ? 58.623 18.242 10.094 1.00 15.80 164 VAL A CA 1
ATOM 1307 C C . VAL A 1 165 ? 57.774 17.210 10.853 1.00 14.85 164 VAL A C 1
ATOM 1308 O O . VAL A 1 165 ? 56.557 17.148 10.673 1.00 16.55 164 VAL A O 1
ATOM 1312 N N . SER A 1 166 ? 58.403 16.408 11.701 1.00 15.67 165 SER A N 1
ATOM 1313 C CA A SER A 1 166 ? 57.715 15.374 12.462 0.57 15.83 165 SER A CA 1
ATOM 1314 C CA B SER A 1 166 ? 57.657 15.362 12.397 0.43 15.86 165 SER A CA 1
ATOM 1315 C C . SER A 1 166 ? 56.718 15.938 13.457 1.00 15.13 165 SER A C 1
ATOM 1316 O O . SER A 1 166 ? 55.597 15.471 13.567 1.00 17.44 165 SER A O 1
ATOM 1321 N N . GLU A 1 167 ? 57.147 16.949 14.203 1.00 14.75 166 GLU A N 1
ATOM 1322 C CA . GLU A 1 167 ? 56.332 17.457 15.301 1.00 14.04 166 GLU A CA 1
ATOM 1323 C C . GLU A 1 167 ? 55.214 18.395 14.826 1.00 14.87 166 GLU A C 1
ATOM 1324 O O . GLU A 1 167 ? 54.100 18.352 15.364 1.00 15.44 166 GLU A O 1
ATOM 1330 N N . PHE A 1 168 ? 55.516 19.238 13.829 1.00 13.90 167 PHE A N 1
ATOM 1331 C CA . PHE A 1 168 ? 54.602 20.315 13.466 1.00 14.28 167 PHE A CA 1
ATOM 1332 C C . PHE A 1 168 ? 54.161 20.298 12.005 1.00 14.66 167 PHE A C 1
ATOM 1333 O O . PHE A 1 168 ? 53.342 21.136 11.626 1.00 15.05 167 PHE A O 1
ATOM 1341 N N . LYS A 1 169 ? 54.706 19.382 11.196 1.00 14.26 168 LYS A N 1
ATOM 1342 C CA . LYS A 1 169 ? 54.456 19.340 9.760 1.00 14.16 168 LYS A CA 1
ATOM 1343 C C . LYS A 1 169 ? 54.741 20.710 9.138 1.00 12.87 168 LYS A C 1
ATOM 1344 O O . LYS A 1 169 ? 54.016 21.182 8.264 1.00 14.36 168 LYS A O 1
ATOM 1350 N N . ALA A 1 170 ? 55.816 21.348 9.599 1.00 11.92 169 ALA A N 1
ATOM 1351 C CA . ALA A 1 170 ? 56.183 22.648 9.084 1.00 11.95 169 ALA A CA 1
ATOM 1352 C C . ALA A 1 170 ? 56.787 22.544 7.681 1.00 11.36 169 ALA A C 1
ATOM 1353 O O . ALA A 1 170 ? 57.468 21.554 7.346 1.00 12.99 169 ALA A O 1
ATOM 1355 N N . SER A 1 171 ? 56.570 23.593 6.888 1.00 10.81 170 SER A N 1
ATOM 1356 C CA . SER A 1 171 ? 57.134 23.712 5.538 1.00 11.31 170 SER A CA 1
ATOM 1357 C C . SER A 1 171 ? 58.363 24.608 5.474 1.00 10.60 170 SER A C 1
ATOM 1358 O O . SER A 1 171 ? 59.184 24.454 4.560 1.00 11.76 170 SER A O 1
ATOM 1361 N N . ALA A 1 172 ? 58.489 25.536 6.421 1.00 10.39 171 ALA A N 1
ATOM 1362 C CA . ALA A 1 172 ? 59.624 26.449 6.453 1.00 9.91 171 ALA A CA 1
ATOM 1363 C C . ALA A 1 172 ? 59.886 26.848 7.879 1.00 9.41 171 ALA A C 1
ATOM 1364 O O . ALA A 1 172 ? 59.009 26.715 8.751 1.00 10.13 171 ALA A O 1
ATOM 1366 N N . VAL A 1 173 ? 61.077 27.377 8.114 1.00 9.43 172 VAL A N 1
ATOM 1367 C CA . VAL A 1 173 ? 61.509 27.782 9.445 1.00 9.57 172 VAL A CA 1
ATOM 1368 C C . VAL A 1 173 ? 62.125 29.177 9.393 1.00 9.03 172 VAL A C 1
ATOM 1369 O O . VAL A 1 173 ? 62.846 29.547 8.442 1.00 9.79 172 VAL A O 1
ATOM 1373 N N . GLU A 1 174 ? 61.840 29.955 10.437 1.00 8.56 173 GLU A N 1
ATOM 1374 C CA . GLU A 1 174 ? 62.338 31.326 10.527 1.00 9.21 173 GLU A CA 1
ATOM 1375 C C . GLU A 1 174 ? 62.249 31.753 11.995 1.00 7.98 173 GLU A C 1
ATOM 1376 O O . GLU A 1 174 ? 62.093 30.883 12.868 1.00 8.75 173 GLU A O 1
ATOM 1382 N N . MET A 1 175 ? 62.440 33.035 12.292 1.00 8.08 174 MET A N 1
ATOM 1383 C CA . MET A 1 175 ? 62.618 33.456 13.676 1.00 8.76 174 MET A CA 1
ATOM 1384 C C . MET A 1 175 ? 61.655 34.551 14.100 1.00 8.80 174 MET A C 1
ATOM 1385 O O . MET A 1 175 ? 61.804 35.070 15.218 1.00 10.32 174 MET A O 1
ATOM 1390 N N . GLU A 1 176 ? 60.679 34.939 13.274 1.00 8.19 175 GLU A N 1
ATOM 1391 C CA . GLU A 1 176 ? 59.777 36.044 13.635 1.00 8.49 175 GLU A CA 1
ATOM 1392 C C . GLU A 1 176 ? 58.312 35.827 13.301 1.00 8.87 175 GLU A C 1
ATOM 1393 O O . GLU A 1 176 ? 57.461 36.549 13.842 1.00 9.38 175 GLU A O 1
ATOM 1399 N N . GLY A 1 177 ? 57.976 34.933 12.361 1.00 9.12 176 GLY A N 1
ATOM 1400 C CA . GLY A 1 177 ? 56.608 34.904 11.881 1.00 9.34 176 GLY A CA 1
ATOM 1401 C C . GLY A 1 177 ? 55.598 34.627 12.978 1.00 8.41 176 GLY A C 1
ATOM 1402 O O . GLY A 1 177 ? 54.546 35.258 13.049 1.00 8.90 176 GLY A O 1
ATOM 1403 N N . ALA A 1 178 ? 55.861 33.623 13.813 1.00 8.96 177 ALA A N 1
ATOM 1404 C CA . ALA A 1 178 ? 54.874 33.242 14.804 1.00 9.79 177 ALA A CA 1
ATOM 1405 C C . ALA A 1 178 ? 54.609 34.383 15.762 1.00 9.27 177 ALA A C 1
ATOM 1406 O O . ALA A 1 178 ? 53.469 34.610 16.168 1.00 9.96 177 ALA A O 1
ATOM 1408 N N . SER A 1 179 ? 55.660 35.079 16.169 1.00 8.90 178 SER A N 1
ATOM 1409 C CA . SER A 1 179 ? 55.482 36.174 17.121 1.00 9.61 178 SER A CA 1
ATOM 1410 C C . SER A 1 179 ? 54.727 37.358 16.503 1.00 9.00 178 SER A C 1
ATOM 1411 O O . SER A 1 179 ? 53.839 37.928 17.156 1.00 9.66 178 SER A O 1
ATOM 1414 N N . VAL A 1 180 ? 55.004 37.696 15.239 1.00 8.74 179 VAL A N 1
ATOM 1415 C CA . VAL A 1 180 ? 54.231 38.733 14.555 1.00 8.87 179 VAL A CA 1
ATOM 1416 C C . VAL A 1 180 ? 52.760 38.340 14.478 1.00 8.78 179 VAL A C 1
ATOM 1417 O O . VAL A 1 180 ? 51.849 39.109 14.840 1.00 9.30 179 VAL A O 1
ATOM 1421 N N . ALA A 1 181 ? 52.504 37.124 13.998 1.00 8.87 180 ALA A N 1
ATOM 1422 C CA . ALA A 1 181 ? 51.133 36.664 13.833 1.00 8.93 180 ALA A CA 1
ATOM 1423 C C . ALA A 1 181 ? 50.422 36.575 15.190 1.00 8.43 180 ALA A C 1
ATOM 1424 O O . ALA A 1 181 ? 49.208 36.843 15.293 1.00 9.12 180 ALA A O 1
ATOM 1426 N N . PHE A 1 182 ? 51.142 36.182 16.234 1.00 8.84 181 PHE A N 1
ATOM 1427 C CA . PHE A 1 182 ? 50.566 36.083 17.567 1.00 9.23 181 PHE A CA 1
ATOM 1428 C C . PHE A 1 182 ? 50.074 37.446 18.045 1.00 8.52 181 PHE A C 1
ATOM 1429 O O . PHE A 1 182 ? 48.944 37.573 18.528 1.00 9.43 181 PHE A O 1
ATOM 1437 N N . VAL A 1 183 ? 50.930 38.452 17.964 1.00 8.78 182 VAL A N 1
ATOM 1438 C CA . VAL A 1 183 ? 50.551 39.783 18.390 1.00 9.22 182 VAL A CA 1
ATOM 1439 C C . VAL A 1 183 ? 49.322 40.247 17.619 1.00 9.01 182 VAL A C 1
ATOM 1440 O O . VAL A 1 183 ? 48.353 40.757 18.194 1.00 10.18 182 VAL A O 1
ATOM 1444 N N . CYS A 1 184 ? 49.337 40.049 16.302 1.00 8.76 183 CYS A N 1
ATOM 1445 C CA . CYS A 1 184 ? 48.198 40.490 15.490 1.00 9.68 183 CYS A CA 1
ATOM 1446 C C . CYS A 1 184 ? 46.909 39.798 15.946 1.00 10.95 183 CYS A C 1
ATOM 1447 O O . CYS A 1 184 ? 45.857 40.442 16.066 1.00 11.66 183 CYS A O 1
ATOM 1450 N N . GLN A 1 185 ? 46.972 38.505 16.234 1.00 10.08 184 GLN A N 1
ATOM 1451 C CA . GLN A 1 185 ? 45.778 37.830 16.710 1.00 11.44 184 GLN A CA 1
ATOM 1452 C C . GLN A 1 185 ? 45.287 38.403 18.024 1.00 12.29 184 GLN A C 1
ATOM 1453 O O . GLN A 1 185 ? 44.084 38.551 18.220 1.00 14.08 184 GLN A O 1
ATOM 1459 N N . LYS A 1 186 ? 46.186 38.736 18.935 1.00 11.84 185 LYS A N 1
ATOM 1460 C CA . LYS A 1 186 ? 45.760 39.247 20.227 1.00 12.20 185 LYS A CA 1
ATOM 1461 C C . LYS A 1 186 ? 45.046 40.572 20.112 1.00 13.86 185 LYS A C 1
ATOM 1462 O O . LYS A 1 186 ? 44.217 40.882 20.967 1.00 16.20 185 LYS A O 1
ATOM 1468 N N . PHE A 1 187 ? 45.396 41.376 19.113 1.00 12.94 186 PHE A N 1
ATOM 1469 C CA . PHE A 1 187 ? 44.797 42.683 18.934 1.00 14.63 186 PHE A CA 1
ATOM 1470 C C . PHE A 1 187 ? 43.721 42.681 17.855 1.00 15.76 186 PHE A C 1
ATOM 1471 O O . PHE A 1 187 ? 43.141 43.724 17.575 1.00 19.46 186 PHE A O 1
ATOM 1479 N N . GLY A 1 188 ? 43.442 41.526 17.262 1.00 15.06 187 GLY A N 1
ATOM 1480 C CA . GLY A 1 188 ? 42.408 41.436 16.231 1.00 16.92 187 GLY A CA 1
ATOM 1481 C C . GLY A 1 188 ? 42.763 42.130 14.927 1.00 16.21 187 GLY A C 1
ATOM 1482 O O . GLY A 1 188 ? 41.891 42.656 14.230 1.00 21.67 187 GLY A O 1
ATOM 1483 N N . VAL A 1 189 ? 44.037 42.103 14.577 1.00 13.42 188 VAL A N 1
ATOM 1484 C CA . VAL A 1 189 ? 44.539 42.759 13.386 1.00 13.96 188 VAL A CA 1
ATOM 1485 C C . VAL A 1 189 ? 44.882 41.700 12.341 1.00 12.02 188 VAL A C 1
ATOM 1486 O O . VAL A 1 189 ? 45.667 40.793 12.625 1.00 12.76 188 VAL A O 1
ATOM 1490 N N . PRO A 1 190 ? 44.338 41.796 11.122 1.00 11.47 189 PRO A N 1
ATOM 1491 C CA . PRO A 1 190 ? 44.668 40.810 10.082 1.00 11.73 189 PRO A CA 1
ATOM 1492 C C . PRO A 1 190 ? 46.160 40.801 9.779 1.00 10.51 189 PRO A C 1
ATOM 1493 O O . PRO A 1 190 ? 46.825 41.842 9.741 1.00 11.87 189 PRO A O 1
ATOM 1497 N N . CYS A 1 191 ? 46.671 39.608 9.525 1.00 9.86 190 CYS A N 1
ATOM 1498 C CA . CYS A 1 191 ? 48.098 39.406 9.302 1.00 9.84 190 CYS A CA 1
ATOM 1499 C C . CYS A 1 191 ? 48.326 38.413 8.182 1.00 9.92 190 CYS A C 1
ATOM 1500 O O . CYS A 1 191 ? 47.626 37.405 8.061 1.00 11.16 190 CYS A O 1
ATOM 1503 N N . CYS A 1 192 ? 49.369 38.685 7.408 1.00 9.11 191 CYS A N 1
ATOM 1504 C CA . CYS A 1 192 ? 49.880 37.727 6.435 1.00 9.38 191 CYS A CA 1
ATOM 1505 C C . CYS A 1 192 ? 51.376 37.646 6.603 1.00 9.53 191 CYS A C 1
ATOM 1506 O O . CYS A 1 192 ? 52.041 38.689 6.653 1.00 10.68 191 CYS A O 1
ATOM 1509 N N . VAL A 1 193 ? 51.916 36.437 6.680 1.00 9.44 192 VAL A N 1
ATOM 1510 C CA . VAL A 1 193 ? 53.364 36.218 6.775 1.00 9.73 192 VAL A CA 1
ATOM 1511 C C . VAL A 1 193 ? 53.811 35.560 5.479 1.00 9.80 192 VAL A C 1
ATOM 1512 O O . VAL A 1 193 ? 53.430 34.430 5.176 1.00 10.56 192 VAL A O 1
ATOM 1516 N N . LEU A 1 194 ? 54.615 36.294 4.725 1.00 9.34 193 LEU A N 1
ATOM 1517 C CA . LEU A 1 194 ? 55.147 35.894 3.426 1.00 10.17 193 LEU A CA 1
ATOM 1518 C C . LEU A 1 194 ? 56.644 35.644 3.563 1.00 10.10 193 LEU A C 1
ATOM 1519 O O . LEU A 1 194 ? 57.352 36.491 4.154 1.00 10.81 193 LEU A O 1
ATOM 1524 N N . ARG A 1 195 ? 57.159 34.545 3.017 1.00 10.57 194 ARG A N 1
ATOM 1525 C CA . ARG A 1 195 ? 58.600 34.287 3.065 1.00 10.62 194 ARG A CA 1
ATOM 1526 C C . ARG A 1 195 ? 59.078 33.779 1.716 1.00 10.95 194 ARG A C 1
ATOM 1527 O O . ARG A 1 195 ? 58.367 33.051 1.018 1.00 12.04 194 ARG A O 1
ATOM 1535 N N . SER A 1 196 ? 60.307 34.151 1.358 1.00 10.45 195 SER A N 1
ATOM 1536 C CA . SER A 1 196 ? 61.019 33.542 0.242 1.00 10.77 195 SER A CA 1
ATOM 1537 C C . SER A 1 196 ? 62.169 32.699 0.769 1.00 10.87 195 SER A C 1
ATOM 1538 O O . SER A 1 196 ? 62.951 33.139 1.621 1.00 12.37 195 SER A O 1
ATOM 1541 N N . ILE A 1 197 ? 62.313 31.499 0.235 1.00 10.80 196 ILE A N 1
ATOM 1542 C CA . ILE A 1 197 ? 63.365 30.593 0.675 1.00 11.78 196 ILE A CA 1
ATOM 1543 C C . ILE A 1 197 ? 64.743 31.097 0.272 1.00 10.93 196 ILE A C 1
ATOM 1544 O O . ILE A 1 197 ? 64.961 31.451 -0.899 1.00 12.06 196 ILE A O 1
ATOM 1549 N N . SER A 1 198 ? 65.673 31.125 1.212 1.00 11.19 197 SER A N 1
ATOM 1550 C CA . SER A 1 198 ? 67.065 31.421 0.887 1.00 11.53 197 SER A CA 1
ATOM 1551 C C . SER A 1 198 ? 68.045 30.315 1.262 1.00 12.22 197 SER A C 1
ATOM 1552 O O . SER A 1 198 ? 69.234 30.443 0.964 1.00 13.31 197 SER A O 1
ATOM 1555 N N . ASN A 1 199 ? 67.568 29.238 1.891 1.00 12.15 198 ASN A N 1
ATOM 1556 C CA . ASN A 1 199 ? 68.444 28.154 2.329 1.00 12.01 198 ASN A CA 1
ATOM 1557 C C . ASN A 1 199 ? 67.579 26.959 2.678 1.00 12.20 198 ASN A C 1
ATOM 1558 O O . ASN A 1 199 ? 66.347 27.082 2.753 1.00 11.83 198 ASN A O 1
ATOM 1563 N N . ASN A 1 200 ? 68.229 25.824 2.928 1.00 13.11 199 ASN A N 1
ATOM 1564 C CA . ASN A 1 200 ? 67.540 24.571 3.242 1.00 13.66 199 ASN A CA 1
ATOM 1565 C C . ASN A 1 200 ? 67.651 24.144 4.681 1.00 13.66 199 ASN A C 1
ATOM 1566 O O . ASN A 1 200 ? 67.405 22.979 4.995 1.00 14.36 199 ASN A O 1
ATOM 1571 N N . ALA A 1 201 ? 68.019 25.085 5.560 1.00 12.92 200 ALA A N 1
ATOM 1572 C CA . ALA A 1 201 ? 67.961 24.860 7.025 1.00 13.43 200 ALA A CA 1
ATOM 1573 C C . ALA A 1 201 ? 68.812 23.659 7.455 1.00 14.09 200 ALA A C 1
ATOM 1574 O O . ALA A 1 201 ? 68.575 23.058 8.511 1.00 15.00 200 ALA A O 1
ATOM 1576 N N . ASP A 1 202 ? 69.821 23.350 6.650 1.00 15.43 201 ASP A N 1
ATOM 1577 C CA . ASP A 1 202 ? 70.696 22.222 6.857 1.00 16.88 201 ASP A CA 1
ATOM 1578 C C . ASP A 1 202 ? 72.114 22.698 7.160 1.00 17.18 201 ASP A C 1
ATOM 1579 O O . ASP A 1 202 ? 72.346 23.883 7.424 1.00 16.70 201 ASP A O 1
ATOM 1584 N N . GLU A 1 203 ? 73.077 21.795 7.101 1.00 19.34 202 GLU A N 1
ATOM 1585 C CA . GLU A 1 203 ? 74.399 22.144 7.556 1.00 21.11 202 GLU A CA 1
ATOM 1586 C C . GLU A 1 203 ? 75.043 23.260 6.714 1.00 20.81 202 GLU A C 1
ATOM 1587 O O . GLU A 1 203 ? 75.890 23.997 7.222 1.00 23.58 202 GLU A O 1
ATOM 1593 N N . LYS A 1 204 ? 74.618 23.401 5.454 1.00 19.60 203 LYS A N 1
ATOM 1594 C CA . LYS A 1 204 ? 75.093 24.462 4.555 1.00 20.76 203 LYS A CA 1
ATOM 1595 C C . LYS A 1 204 ? 74.265 25.736 4.566 1.00 17.43 203 LYS A C 1
ATOM 1596 O O . LYS A 1 204 ? 74.460 26.609 3.719 1.00 18.04 203 LYS A O 1
ATOM 1602 N N . ALA A 1 205 ? 73.352 25.851 5.519 1.00 15.67 204 ALA A N 1
ATOM 1603 C CA . ALA A 1 205 ? 72.382 26.926 5.445 1.00 15.37 204 ALA A CA 1
ATOM 1604 C C . ALA A 1 205 ? 72.995 28.308 5.636 1.00 14.78 204 ALA A C 1
ATOM 1605 O O . ALA A 1 205 ? 72.495 29.274 5.075 1.00 15.71 204 ALA A O 1
ATOM 1607 N N . GLY A 1 206 ? 74.049 28.430 6.439 1.00 15.28 205 GLY A N 1
ATOM 1608 C CA . GLY A 1 206 ? 74.638 29.741 6.658 1.00 17.73 205 GLY A CA 1
ATOM 1609 C C . GLY A 1 206 ? 75.167 30.339 5.362 1.00 16.14 205 GLY A C 1
ATOM 1610 O O . GLY A 1 206 ? 74.936 31.506 5.019 1.00 17.28 205 GLY A O 1
ATOM 1611 N N . MET A 1 207 ? 75.898 29.518 4.620 1.00 16.68 206 MET A N 1
ATOM 1612 C CA A MET A 1 207 ? 76.503 29.977 3.380 0.55 17.58 206 MET A CA 1
ATOM 1613 C CA B MET A 1 207 ? 76.497 29.979 3.365 0.45 19.64 206 MET A CA 1
ATOM 1614 C C . MET A 1 207 ? 75.404 30.275 2.333 1.00 16.45 206 MET A C 1
ATOM 1615 O O . MET A 1 207 ? 75.471 31.253 1.615 1.00 16.51 206 MET A O 1
ATOM 1624 N N . SER A 1 208 ? 74.369 29.445 2.283 1.00 15.52 207 SER A N 1
ATOM 1625 C CA . SER A 1 208 ? 73.272 29.675 1.360 1.00 15.51 207 SER A CA 1
ATOM 1626 C C . SER A 1 208 ? 72.520 30.967 1.724 1.00 13.94 207 SER A C 1
ATOM 1627 O O . SER A 1 208 ? 72.162 31.771 0.866 1.00 14.14 207 SER A O 1
ATOM 1630 N N . PHE A 1 209 ? 72.272 31.137 3.017 1.00 13.80 208 PHE A N 1
ATOM 1631 C CA . PHE A 1 209 ? 71.618 32.350 3.505 1.00 13.36 208 PHE A CA 1
ATOM 1632 C C . PHE A 1 209 ? 72.363 33.579 2.963 1.00 12.71 208 PHE A C 1
ATOM 1633 O O . PHE A 1 209 ? 71.745 34.531 2.489 1.00 12.57 208 PHE A O 1
ATOM 1641 N N . ASP A 1 210 ? 73.683 33.579 3.083 1.00 13.14 209 ASP A N 1
ATOM 1642 C CA . ASP A 1 210 ? 74.427 34.740 2.620 1.00 14.40 209 ASP A CA 1
ATOM 1643 C C . ASP A 1 210 ? 74.393 34.918 1.104 1.00 14.26 209 ASP A C 1
ATOM 1644 O O . ASP A 1 210 ? 74.327 36.035 0.598 1.00 15.92 209 ASP A O 1
ATOM 1649 N N . GLU A 1 211 ? 74.483 33.806 0.388 1.00 14.89 210 GLU A N 1
ATOM 1650 C CA . GLU A 1 211 ? 74.451 33.841 -1.064 1.00 15.57 210 GLU A CA 1
ATOM 1651 C C . GLU A 1 211 ? 73.124 34.433 -1.578 1.00 15.42 210 GLU A C 1
ATOM 1652 O O . GLU A 1 211 ? 73.131 35.221 -2.540 1.00 17.09 210 GLU A O 1
ATOM 1658 N N . PHE A 1 212 ? 72.003 34.083 -0.937 1.00 14.06 211 PHE A N 1
ATOM 1659 C CA . PHE A 1 212 ? 70.704 34.418 -1.500 1.00 14.20 211 PHE A CA 1
ATOM 1660 C C . PHE A 1 212 ? 69.908 35.471 -0.756 1.00 13.35 211 PHE A C 1
ATOM 1661 O O . PHE A 1 212 ? 68.789 35.756 -1.147 1.00 13.35 211 PHE A O 1
ATOM 1669 N N . LEU A 1 213 ? 70.483 36.080 0.275 1.00 13.23 212 LEU A N 1
ATOM 1670 C CA . LEU A 1 213 ? 69.727 37.057 1.050 1.00 12.63 212 LEU A CA 1
ATOM 1671 C C . LEU A 1 213 ? 69.141 38.155 0.147 1.00 12.66 212 LEU A C 1
ATOM 1672 O O . LEU A 1 213 ? 67.961 38.461 0.235 1.00 12.52 212 LEU A O 1
ATOM 1677 N N . GLU A 1 214 ? 69.970 38.760 -0.706 1.00 13.64 213 GLU A N 1
ATOM 1678 C CA . GLU A 1 214 ? 69.526 39.919 -1.459 1.00 14.94 213 GLU A CA 1
ATOM 1679 C C . GLU A 1 214 ? 68.414 39.530 -2.436 1.00 13.40 213 GLU A C 1
ATOM 1680 O O . GLU A 1 214 ? 67.390 40.213 -2.556 1.00 13.77 213 GLU A O 1
ATOM 1686 N N . LYS A 1 215 ? 68.629 38.455 -3.177 1.00 13.35 214 LYS A N 1
ATOM 1687 C CA . LYS A 1 215 ? 67.630 38.063 -4.164 1.00 14.03 214 LYS A CA 1
ATOM 1688 C C . LYS A 1 215 ? 66.338 37.590 -3.492 1.00 13.06 214 LYS A C 1
ATOM 1689 O O . LYS A 1 215 ? 65.248 38.006 -3.896 1.00 13.37 214 LYS A O 1
ATOM 1695 N N . SER A 1 216 ? 66.435 36.716 -2.490 1.00 12.34 215 SER A N 1
ATOM 1696 C CA . SER A 1 216 ? 65.227 36.200 -1.841 1.00 12.40 215 SER A CA 1
ATOM 1697 C C . SER A 1 216 ? 64.480 37.344 -1.149 1.00 11.30 215 SER A C 1
ATOM 1698 O O . SER A 1 216 ? 63.251 37.381 -1.175 1.00 11.63 215 SER A O 1
ATOM 1701 N N . ALA A 1 217 ? 65.206 38.287 -0.535 1.00 11.18 216 ALA A N 1
ATOM 1702 C CA . ALA A 1 217 ? 64.534 39.425 0.095 1.00 11.66 216 ALA A CA 1
ATOM 1703 C C . ALA A 1 217 ? 63.792 40.234 -0.954 1.00 11.20 216 ALA A C 1
ATOM 1704 O O . ALA A 1 217 ? 62.691 40.713 -0.703 1.00 11.38 216 ALA A O 1
ATOM 1706 N N . HIS A 1 218 ? 64.390 40.428 -2.128 1.00 11.33 217 HIS A N 1
ATOM 1707 C CA . HIS A 1 218 ? 63.707 41.171 -3.173 1.00 11.71 217 HIS A CA 1
ATOM 1708 C C . HIS A 1 218 ? 62.494 40.408 -3.693 1.00 12.66 217 HIS A C 1
ATOM 1709 O O . HIS A 1 218 ? 61.445 41.004 -3.954 1.00 12.26 217 HIS A O 1
ATOM 1716 N N . THR A 1 219 ? 62.634 39.096 -3.867 1.00 12.50 218 THR A N 1
ATOM 1717 C CA . THR A 1 219 ? 61.515 38.278 -4.322 1.00 12.48 218 THR A CA 1
ATOM 1718 C C . THR A 1 219 ? 60.302 38.432 -3.396 1.00 11.00 218 THR A C 1
ATOM 1719 O O . THR A 1 219 ? 59.162 38.641 -3.859 1.00 12.11 218 THR A O 1
ATOM 1723 N N . SER A 1 220 ? 60.527 38.338 -2.089 1.00 10.92 219 SER A N 1
ATOM 1724 C CA . SER A 1 220 ? 59.439 38.529 -1.159 1.00 11.23 219 SER A CA 1
ATOM 1725 C C . SER A 1 220 ? 58.870 39.960 -1.223 1.00 10.97 219 SER A C 1
ATOM 1726 O O . SER A 1 220 ? 57.665 40.174 -1.230 1.00 11.35 219 SER A O 1
ATOM 1729 N N . ALA A 1 221 ? 59.765 40.943 -1.269 1.00 11.19 220 ALA A N 1
ATOM 1730 C CA . ALA A 1 221 ? 59.354 42.343 -1.250 1.00 12.44 220 ALA A CA 1
ATOM 1731 C C . ALA A 1 221 ? 58.492 42.672 -2.481 1.00 11.46 220 ALA A C 1
ATOM 1732 O O . ALA A 1 221 ? 57.485 43.363 -2.364 1.00 12.01 220 ALA A O 1
ATOM 1734 N N . LYS A 1 222 ? 58.902 42.193 -3.653 1.00 12.12 221 LYS A N 1
ATOM 1735 C CA A LYS A 1 222 ? 58.133 42.410 -4.883 0.56 12.47 221 LYS A CA 1
ATOM 1736 C CA B LYS A 1 222 ? 58.154 42.418 -4.863 0.44 13.36 221 LYS A CA 1
ATOM 1737 C C . LYS A 1 222 ? 56.756 41.824 -4.759 1.00 11.98 221 LYS A C 1
ATOM 1738 O O . LYS A 1 222 ? 55.775 42.416 -5.215 1.00 12.15 221 LYS A O 1
ATOM 1749 N N . PHE A 1 223 ? 56.670 40.645 -4.174 1.00 11.17 222 PHE A N 1
ATOM 1750 C CA . PHE A 1 223 ? 55.380 39.996 -4.042 1.00 10.78 222 PHE A CA 1
ATOM 1751 C C . PHE A 1 223 ? 54.507 40.739 -3.030 1.00 11.44 222 PHE A C 1
ATOM 1752 O O . PHE A 1 223 ? 53.306 40.961 -3.279 1.00 11.98 222 PHE A O 1
ATOM 1760 N N . LEU A 1 224 ? 55.089 41.167 -1.921 1.00 11.07 223 LEU A N 1
ATOM 1761 C CA . LEU A 1 224 ? 54.329 41.968 -0.957 1.00 11.98 223 LEU A CA 1
ATOM 1762 C C . LEU A 1 224 ? 53.777 43.241 -1.615 1.00 11.77 223 LEU A C 1
ATOM 1763 O O . LEU A 1 224 ? 52.611 43.611 -1.412 1.00 12.50 223 LEU A O 1
ATOM 1768 N N . LYS A 1 225 ? 54.602 43.941 -2.385 1.00 12.16 224 LYS A N 1
ATOM 1769 C CA . LYS A 1 225 ? 54.125 45.132 -3.082 1.00 13.41 224 LYS A CA 1
ATOM 1770 C C . LYS A 1 225 ? 52.944 44.773 -3.990 1.00 13.33 224 LYS A C 1
ATOM 1771 O O . LYS A 1 225 ? 51.961 45.524 -4.066 1.00 13.33 224 LYS A O 1
ATOM 1777 N N . SER A 1 226 ? 53.029 43.636 -4.682 1.00 12.36 225 SER A N 1
ATOM 1778 C CA A SER A 1 226 ? 51.929 43.274 -5.581 0.60 13.56 225 SER A CA 1
ATOM 1779 C CA B SER A 1 226 ? 51.939 43.167 -5.548 0.40 12.88 225 SER A CA 1
ATOM 1780 C C . SER A 1 226 ? 50.640 43.010 -4.782 1.00 12.66 225 SER A C 1
ATOM 1781 O O . SER A 1 226 ? 49.558 43.306 -5.280 1.00 14.14 225 SER A O 1
ATOM 1786 N N . MET A 1 227 ? 50.750 42.518 -3.548 1.00 11.84 226 MET A N 1
ATOM 1787 C CA . MET A 1 227 ? 49.567 42.381 -2.690 1.00 13.15 226 MET A CA 1
ATOM 1788 C C . MET A 1 227 ? 49.003 43.746 -2.307 1.00 12.86 226 MET A C 1
ATOM 1789 O O . MET A 1 227 ? 47.788 43.967 -2.399 1.00 14.19 226 MET A O 1
ATOM 1794 N N . VAL A 1 228 ? 49.864 44.670 -1.885 1.00 12.97 227 VAL A N 1
ATOM 1795 C CA . VAL A 1 228 ? 49.388 45.982 -1.505 1.00 14.41 227 VAL A CA 1
ATOM 1796 C C . VAL A 1 228 ? 48.686 46.670 -2.675 1.00 14.66 227 VAL A C 1
ATOM 1797 O O . VAL A 1 228 ? 47.704 47.395 -2.477 1.00 16.12 227 VAL A O 1
ATOM 1801 N N . ASP A 1 229 ? 49.165 46.433 -3.890 1.00 14.66 228 ASP A N 1
ATOM 1802 C CA . ASP A 1 229 ? 48.544 47.009 -5.076 1.00 16.97 228 ASP A CA 1
ATOM 1803 C C . ASP A 1 229 ? 47.112 46.517 -5.301 1.00 18.57 228 ASP A C 1
ATOM 1804 O O . ASP A 1 229 ? 46.353 47.158 -6.032 1.00 22.99 228 ASP A O 1
ATOM 1809 N N . GLU A 1 230 ? 46.728 45.406 -4.672 1.00 17.32 229 GLU A N 1
ATOM 1810 C CA . GLU A 1 230 ? 45.357 44.891 -4.772 1.00 20.01 229 GLU A CA 1
ATOM 1811 C C . GLU A 1 230 ? 44.518 45.213 -3.546 1.00 20.38 229 GLU A C 1
ATOM 1812 O O . GLU A 1 230 ? 43.351 44.815 -3.492 1.00 24.05 229 GLU A O 1
ATOM 1818 N N . LEU A 1 231 ? 45.095 45.915 -2.574 1.00 19.08 230 LEU A N 1
ATOM 1819 C CA . LEU A 1 231 ? 44.393 46.256 -1.336 1.00 22.31 230 LEU A CA 1
ATOM 1820 C C . LEU A 1 231 ? 43.863 47.683 -1.338 1.00 29.63 230 LEU A C 1
ATOM 1821 O O . LEU A 1 231 ? 44.191 48.486 -2.208 1.00 29.83 230 LEU A O 1
#

Solvent-accessible surface area: 10362 Å² total; per-residue (Å²): 79,97,46,0,0,0,0,0,1,30,146,89,0,3,57,13,1,38,125,60,10,62,46,137,46,103,117,43,107,75,50,62,8,67,0,20,80,5,95,18,118,128,14,65,0,1,0,0,51,1,71,87,5,33,118,68,0,52,78,0,0,37,18,0,19,123,62,25,40,6,84,22,0,2,1,1,0,8,5,4,4,13,40,208,84,7,124,52,45,23,7,0,0,0,46,54,0,0,37,3,41,17,92,53,56,94,155,136,50,76,47,4,50,68,61,180,38,52,47,64,15,84,18,20,54,89,8,9,51,28,0,64,131,16,0,81,143,85,163,75,71,7,66,80,10,20,0,0,0,0,65,81,83,9,101,38,98,143,76,39,116,49,0,61,94,78,9,163,2,9,0,8,11,36,6,0,0,6,0,0,56,7,0,84,123,91,65,19,60,4,2,0,2,2,0,0,0,4,62,0,15,103,141,0,38,159,21,41,110,126,54,26,150,113,0,1,66,14,0,0,103,4,2,38,21,2,0,61,113,73

Secondary structure (DSSP, 8-state):
---EEEEESSHHHHHHHHHHH-S--EEEEETTEEEEEEEETTEEEEEEE--SSHHHHHHHHHHHHHHH--SEEEEEEEEEE-STT--TT-EEEEEEEEETT---GGGTPPTT--TTS-S-EE--HHHHHHHHHHHHHHT---EEEEEEE-SS----HHHHHHHHHHH-EEEEESSHHHHHHHHHHHT--EEEEEEEEE-SSTTHHHHHHHHHHHHHHHHHHHHHHHHTT-

Sequence (230 aa):
GQKIGILLGAMREEITPILEELFGVDDFEEIPLGGNVFHKGVYHNKEIIVAYSKIGKKVHSTLTTTSMMILAFGVQKVLFSGVAGSLVKDLKINDLLVATTQLVVQHDVDLLSAFDHPLGFIPESAIFIIETSGSLNALAKKIANEQHIALKEGVIASGDQFVHSKERKEFLVSSEFKASAVEMEGASVAFVCQKFGVPCCVLRSISNNADEKAGMMSFDEFLEKSAHTSAKKFLKSSMVDEL

CATH classification: 3.40.50.1580